Protein AF-A0A958LYB5-F1 (afdb_monomer_lite)

Radius of gyration: 20.43 Å; chains: 1; bounding box: 55×47×49 Å

Foldseek 3Di:
DFAQELQQWFWFAFPVRFTDIFGNDLLQFFDPFPLCNNVLNLLLCCCPFLLNADLVLLLVLLLCLLVVHADDFPLVVVQRPDDSVNQVVVQVVVCVVQDDPLEGDPPDQWAALVPDDPVSVVVCVQFVVQVVVLVCVQAVPKDFRGKTWHADCDDPRHPWIKIWTWIAHPVRDTWIKIWTWSDDHPSVVPDDGDDPQVRQVVRCVQGHDPGHTPFDFDWTDGPNIITGITIPRDGPSDQPTDNPDDPVSSVSSNSVSSNSSSVSSNSSSVVDDPVRSVVCSVCSVVVSVVSVVVSVVVVVVVVVVVVVD

Sequence (309 aa):
IGDFHMLNVADIELSNNSRKIGLIDVDDVGNNVPLLIDLSRLLVASQVSPANVKIDKLLASYFKGIENNSFRSSFVQDTLKKSIKDYEDLYEAYIKHNTHNEHFDSNSEVLPIDSAPKPIQGLFSLVRKNLDQAVFEYAPQAEILDFGFRVKATGGSKGIPRFLYLIKSPDGKLEIIEFKEFVNSSAEKYLPQGSKLRRFNAAVKMYRPKEKVSGIFSLINSEGHYFIARTKLPTFVDFKIDDKMNKEDKRNLGEFTIFLSNLYGLLQRNQMTVSQQEWLLKNKDLVSAELTKFVKSYITALKKINSTD

pLDDT: mean 91.85, std 6.95, range [43.16, 98.19]

Structure (mmCIF, N/CA/C/O backbone):
data_AF-A0A958LYB5-F1
#
_entry.id   AF-A0A958LYB5-F1
#
loop_
_atom_site.group_PDB
_atom_site.id
_atom_site.type_symbol
_atom_site.label_atom_id
_atom_site.label_alt_id
_atom_site.label_comp_id
_atom_site.label_asym_id
_atom_site.label_entity_id
_atom_site.label_seq_id
_atom_site.pdbx_PDB_ins_code
_atom_site.Cartn_x
_atom_site.Cartn_y
_atom_site.Cartn_z
_atom_site.occupancy
_atom_site.B_iso_or_equiv
_atom_site.auth_seq_id
_atom_site.auth_comp_id
_atom_site.auth_asym_id
_atom_site.auth_atom_id
_atom_site.pdbx_PDB_model_num
ATOM 1 N N . ILE A 1 1 ? 11.896 -4.278 -2.277 1.00 66.81 1 ILE A N 1
ATOM 2 C CA . ILE A 1 1 ? 10.623 -4.561 -1.576 1.00 66.81 1 ILE A CA 1
ATOM 3 C C . ILE A 1 1 ? 10.179 -5.952 -2.034 1.00 66.81 1 ILE A C 1
ATOM 5 O O . ILE A 1 1 ? 10.934 -6.564 -2.774 1.00 66.81 1 ILE A O 1
ATOM 9 N N . GLY A 1 2 ? 9.141 -6.560 -1.465 1.00 73.94 2 GLY A N 1
ATOM 10 C CA . GLY A 1 2 ? 8.741 -7.915 -1.847 1.00 73.94 2 GLY A CA 1
ATOM 11 C C . GLY A 1 2 ? 7.622 -7.952 -2.871 1.00 73.94 2 GLY A C 1
ATOM 12 O O . GLY A 1 2 ? 7.596 -8.911 -3.620 1.00 73.94 2 GLY A O 1
ATOM 13 N N . ASP A 1 3 ? 6.728 -6.955 -2.904 1.00 83.12 3 ASP A N 1
ATOM 14 C CA . ASP A 1 3 ? 5.484 -7.009 -3.677 1.00 83.12 3 ASP A CA 1
ATOM 15 C C . ASP A 1 3 ? 5.004 -5.630 -4.185 1.00 83.12 3 ASP A C 1
ATOM 17 O O . ASP A 1 3 ? 3.878 -5.201 -3.939 1.00 83.12 3 ASP A O 1
ATOM 21 N N . PHE A 1 4 ? 5.867 -4.864 -4.865 1.00 89.00 4 PHE A N 1
ATOM 22 C CA . PHE A 1 4 ? 5.472 -3.547 -5.398 1.00 89.00 4 PHE A CA 1
ATOM 23 C C . PHE A 1 4 ? 4.709 -3.661 -6.730 1.00 89.00 4 PHE A C 1
ATOM 25 O O . PHE A 1 4 ? 5.305 -3.866 -7.787 1.00 89.00 4 PHE A O 1
ATOM 32 N N . HIS A 1 5 ? 3.385 -3.485 -6.689 1.00 89.75 5 HIS A N 1
ATOM 33 C CA . HIS A 1 5 ? 2.521 -3.446 -7.874 1.00 89.75 5 HIS A CA 1
ATOM 34 C C . HIS A 1 5 ? 1.243 -2.618 -7.650 1.00 89.75 5 HIS A C 1
ATOM 36 O O . HIS A 1 5 ? 0.994 -2.119 -6.554 1.00 89.75 5 HIS A O 1
ATOM 42 N N . MET A 1 6 ? 0.422 -2.477 -8.697 1.00 91.25 6 MET A N 1
ATOM 43 C CA . MET A 1 6 ? -0.761 -1.601 -8.750 1.00 91.25 6 MET A CA 1
ATOM 44 C C . MET A 1 6 ? -1.845 -1.849 -7.693 1.00 91.25 6 MET A C 1
ATOM 46 O O . MET A 1 6 ? -2.672 -0.972 -7.498 1.00 91.25 6 MET A O 1
ATOM 50 N N . LEU A 1 7 ? -1.859 -3.007 -7.025 1.00 89.31 7 LEU A N 1
ATOM 51 C CA . LEU A 1 7 ? -2.833 -3.304 -5.961 1.00 89.31 7 LEU A CA 1
ATOM 52 C C . LEU A 1 7 ? -2.288 -2.995 -4.559 1.00 89.31 7 LEU A C 1
ATOM 54 O O . LEU A 1 7 ? -3.055 -2.930 -3.605 1.00 89.31 7 LEU A O 1
ATOM 58 N N . ASN A 1 8 ? -0.972 -2.802 -4.435 1.00 91.31 8 ASN A N 1
ATOM 59 C CA . ASN A 1 8 ? -0.305 -2.525 -3.163 1.00 91.31 8 ASN A CA 1
ATOM 60 C C . ASN A 1 8 ? 0.140 -1.062 -3.049 1.00 91.31 8 ASN A C 1
ATOM 62 O O . ASN A 1 8 ? 0.695 -0.669 -2.023 1.00 91.31 8 ASN A O 1
ATOM 66 N N . VAL A 1 9 ? -0.104 -0.246 -4.077 1.00 93.81 9 VAL A N 1
ATOM 67 C CA . VAL A 1 9 ? 0.231 1.181 -4.125 1.00 93.81 9 VAL A CA 1
ATOM 68 C C . VAL A 1 9 ? -1.026 1.976 -4.435 1.00 93.81 9 VAL A C 1
ATOM 70 O O . VAL A 1 9 ? -1.724 1.666 -5.394 1.00 93.81 9 VAL A O 1
ATOM 73 N N . ALA A 1 10 ? -1.281 3.018 -3.650 1.00 94.94 10 ALA A N 1
ATOM 74 C CA . ALA A 1 10 ? -2.475 3.842 -3.772 1.00 94.94 10 ALA A CA 1
ATOM 75 C C . ALA A 1 10 ? -2.188 5.295 -3.363 1.00 94.94 10 ALA A C 1
ATOM 77 O O . ALA A 1 10 ? -1.070 5.627 -2.952 1.00 94.94 10 ALA A O 1
ATOM 78 N N . ASP A 1 11 ? -3.177 6.178 -3.475 1.00 95.25 11 ASP A N 1
ATOM 79 C CA . ASP A 1 11 ? -3.104 7.513 -2.885 1.00 95.25 11 ASP A CA 1
ATOM 80 C C . ASP A 1 11 ? -3.335 7.455 -1.367 1.00 95.25 11 ASP A C 1
ATOM 82 O O . ASP A 1 11 ? -4.333 6.933 -0.878 1.00 95.25 11 ASP A O 1
ATOM 86 N N . ILE A 1 12 ? -2.376 7.995 -0.621 1.00 94.00 12 ILE A N 1
ATOM 87 C CA . ILE A 1 12 ? -2.367 8.072 0.836 1.00 94.00 12 ILE A CA 1
ATOM 88 C C . ILE A 1 12 ? -2.688 9.506 1.237 1.00 94.00 12 ILE A C 1
ATOM 90 O O . ILE A 1 12 ? -2.021 10.447 0.796 1.00 94.00 12 ILE A O 1
ATOM 94 N N . GLU A 1 13 ? -3.685 9.652 2.100 1.00 92.50 13 GLU A N 1
ATOM 95 C CA . GLU A 1 13 ? -4.030 10.923 2.719 1.00 92.50 13 GLU A CA 1
ATOM 96 C C . GLU A 1 13 ? -2.992 11.335 3.770 1.00 92.50 13 GLU A C 1
ATOM 98 O O . GLU A 1 13 ? -2.533 10.528 4.585 1.00 92.50 13 GLU A O 1
ATOM 103 N N . LEU A 1 14 ? -2.626 12.612 3.755 1.00 93.31 14 LEU A N 1
ATOM 104 C CA . LEU A 1 14 ? -1.760 13.252 4.735 1.00 93.31 14 LEU A CA 1
ATOM 105 C C . LEU A 1 14 ? -2.591 14.022 5.762 1.00 93.31 14 LEU A C 1
ATOM 107 O O . LEU A 1 14 ? -3.707 14.438 5.482 1.00 93.31 14 LEU A O 1
ATOM 111 N N . SER A 1 15 ? -2.028 14.291 6.938 1.00 91.19 15 SER A N 1
ATOM 112 C CA . SER A 1 15 ? -2.735 14.991 8.023 1.00 91.19 15 SER A CA 1
ATOM 113 C C . SER A 1 15 ? -3.118 16.444 7.702 1.00 91.19 15 SER A C 1
ATOM 115 O O . SER A 1 15 ? -3.781 17.095 8.499 1.00 91.19 15 SER A O 1
ATOM 117 N N . ASN A 1 16 ? -2.639 16.988 6.581 1.00 90.75 16 ASN A N 1
ATOM 118 C CA . ASN A 1 16 ? -3.021 18.299 6.050 1.00 90.75 16 ASN A CA 1
ATOM 119 C C . ASN A 1 16 ? -4.049 18.190 4.904 1.00 90.75 16 ASN A C 1
ATOM 121 O O . ASN A 1 16 ? -4.195 19.135 4.131 1.00 90.75 16 ASN A O 1
ATOM 125 N N . ASN A 1 17 ? -4.686 17.026 4.751 1.00 87.75 17 ASN A N 1
ATOM 126 C CA . ASN A 1 17 ? -5.665 16.674 3.719 1.00 87.75 17 ASN A CA 1
ATOM 127 C C . ASN A 1 17 ? -5.141 16.717 2.272 1.00 87.75 17 ASN A C 1
ATOM 129 O O . ASN A 1 17 ? -5.906 16.576 1.320 1.00 87.75 17 ASN A O 1
ATOM 133 N N . SER A 1 18 ? -3.829 16.883 2.077 1.00 92.25 18 SER A N 1
ATOM 134 C CA . SER A 1 18 ? -3.201 16.613 0.782 1.00 92.25 18 SER A CA 1
ATOM 135 C C . SER A 1 18 ? -2.966 15.112 0.608 1.00 92.25 18 SER A C 1
ATOM 137 O O . SER A 1 18 ? -3.014 14.345 1.570 1.00 92.25 18 SER A O 1
ATOM 139 N N . ARG A 1 19 ? -2.712 14.666 -0.624 1.00 93.44 19 ARG A N 1
ATOM 140 C CA . ARG A 1 19 ? -2.544 13.241 -0.934 1.00 93.44 19 ARG A CA 1
ATOM 141 C C . ARG A 1 19 ? -1.231 12.992 -1.655 1.00 93.44 19 ARG A C 1
ATOM 143 O O . ARG A 1 19 ? -0.730 13.852 -2.383 1.00 93.44 19 ARG A O 1
ATOM 150 N N . LYS A 1 20 ? -0.668 11.798 -1.473 1.00 95.12 20 LYS A N 1
ATOM 151 C CA . LYS A 1 20 ? 0.529 11.338 -2.190 1.00 95.12 20 LYS A CA 1
ATOM 152 C C . LYS A 1 20 ? 0.440 9.860 -2.511 1.00 95.12 20 LYS A C 1
ATOM 154 O O . LYS A 1 20 ? -0.070 9.085 -1.714 1.00 95.12 20 LYS A O 1
ATOM 159 N N . ILE A 1 21 ? 0.998 9.455 -3.648 1.00 96.12 21 ILE A N 1
ATOM 160 C CA . ILE A 1 21 ? 1.089 8.033 -3.981 1.00 96.12 21 ILE A CA 1
ATOM 161 C C . ILE A 1 21 ? 2.124 7.352 -3.084 1.00 96.12 21 ILE A C 1
ATOM 163 O O . ILE A 1 21 ? 3.247 7.839 -2.942 1.00 96.12 21 ILE A O 1
ATOM 167 N N . GLY A 1 22 ? 1.757 6.213 -2.508 1.00 94.38 22 GLY A N 1
ATOM 168 C CA . GLY A 1 22 ? 2.664 5.382 -1.734 1.00 94.38 22 GLY A CA 1
ATOM 169 C C . GLY A 1 22 ? 2.104 3.990 -1.472 1.00 94.38 22 GLY A C 1
ATOM 170 O O . GLY A 1 22 ? 0.977 3.652 -1.825 1.00 94.38 22 GLY A O 1
ATOM 171 N N . LEU A 1 23 ? 2.936 3.157 -0.870 1.00 92.69 23 LEU A N 1
ATOM 172 C CA . LEU A 1 23 ? 2.636 1.756 -0.623 1.00 92.69 23 LEU A CA 1
ATOM 173 C C . LEU A 1 23 ? 1.654 1.590 0.548 1.00 92.69 23 LEU A C 1
ATOM 175 O O . LEU A 1 23 ? 1.910 2.070 1.656 1.00 92.69 23 LEU A O 1
ATOM 179 N N . ILE A 1 24 ? 0.553 0.876 0.317 1.00 91.12 24 ILE A N 1
ATOM 180 C CA . ILE A 1 24 ? -0.499 0.602 1.307 1.00 91.12 24 ILE A CA 1
ATOM 181 C C . ILE A 1 24 ? -0.397 -0.786 1.947 1.00 91.12 24 ILE A C 1
ATOM 183 O O . ILE A 1 24 ? -0.909 -0.962 3.056 1.00 91.12 24 ILE A O 1
ATOM 187 N N . ASP A 1 25 ? 0.278 -1.743 1.301 1.00 87.88 25 ASP A N 1
ATOM 188 C CA . ASP A 1 25 ? 0.568 -3.064 1.874 1.00 87.88 25 ASP A CA 1
ATOM 189 C C . ASP A 1 25 ? 2.077 -3.268 2.055 1.00 87.88 25 ASP A C 1
ATOM 191 O O . ASP A 1 25 ? 2.856 -3.158 1.110 1.00 87.88 25 ASP A O 1
ATOM 195 N N . VAL A 1 26 ? 2.494 -3.506 3.300 1.00 88.38 26 VAL A N 1
ATOM 196 C CA . VAL A 1 26 ? 3.907 -3.638 3.713 1.00 88.38 26 VAL A CA 1
ATOM 197 C C . VAL A 1 26 ? 4.213 -5.025 4.283 1.00 88.38 26 VAL A C 1
ATOM 199 O O . VAL A 1 26 ? 5.309 -5.245 4.801 1.00 88.38 26 VAL A O 1
ATOM 202 N N . ASP A 1 27 ? 3.257 -5.954 4.212 1.00 82.31 27 ASP A N 1
ATOM 203 C CA . ASP A 1 27 ? 3.368 -7.299 4.785 1.00 82.31 27 ASP A CA 1
ATOM 204 C C . ASP A 1 27 ? 4.515 -8.117 4.162 1.00 82.31 27 ASP A C 1
ATOM 206 O O . ASP A 1 27 ? 5.261 -8.809 4.859 1.00 82.31 27 ASP A O 1
ATOM 210 N N . ASP A 1 28 ? 4.733 -7.938 2.862 1.00 81.44 28 ASP A N 1
ATOM 211 C CA . ASP A 1 28 ? 5.754 -8.642 2.094 1.00 81.44 28 ASP A CA 1
ATOM 212 C C . ASP A 1 28 ? 7.140 -7.973 2.080 1.00 81.44 28 ASP A C 1
ATOM 214 O O . ASP A 1 28 ? 8.028 -8.387 1.334 1.00 81.44 28 ASP A O 1
ATOM 218 N N . VAL A 1 29 ? 7.401 -6.972 2.923 1.00 83.38 29 VAL A N 1
ATOM 219 C CA . VAL A 1 29 ? 8.699 -6.277 2.902 1.00 83.38 29 VAL A CA 1
ATOM 220 C C . VAL A 1 29 ? 9.841 -7.121 3.481 1.00 83.38 29 VAL A C 1
ATOM 222 O O . VAL A 1 29 ? 9.753 -7.673 4.582 1.00 83.38 29 VAL A O 1
ATOM 225 N N . GLY A 1 30 ? 10.970 -7.111 2.763 1.00 82.69 30 GLY A N 1
ATOM 226 C CA . GLY A 1 30 ? 12.261 -7.653 3.180 1.00 82.69 30 GLY A CA 1
ATOM 227 C C . GLY A 1 30 ? 13.432 -6.687 2.938 1.00 82.69 30 GLY A C 1
ATOM 228 O O . GLY A 1 30 ? 13.334 -5.776 2.117 1.00 82.69 30 GLY A O 1
ATOM 229 N N . ASN A 1 31 ? 14.540 -6.900 3.655 1.00 76.69 31 ASN A N 1
ATOM 230 C CA . ASN A 1 31 ? 15.778 -6.113 3.569 1.00 76.69 31 ASN A CA 1
ATOM 231 C C . ASN A 1 31 ? 16.756 -6.633 2.501 1.00 76.69 31 ASN A C 1
ATOM 233 O O . ASN A 1 31 ? 17.545 -5.858 1.975 1.00 76.69 31 ASN A O 1
ATOM 237 N N . ASN A 1 32 ? 16.710 -7.929 2.181 1.00 76.44 32 ASN A N 1
ATOM 238 C CA . ASN A 1 32 ? 17.672 -8.596 1.295 1.00 76.44 32 ASN A CA 1
ATOM 239 C C . ASN A 1 32 ? 16.969 -9.187 0.073 1.00 76.44 32 ASN A C 1
ATOM 241 O O . ASN A 1 32 ? 17.148 -10.352 -0.281 1.00 76.44 32 ASN A O 1
ATOM 245 N N . VAL A 1 33 ? 16.076 -8.402 -0.517 1.00 81.94 33 VAL A N 1
ATOM 246 C CA . VAL A 1 33 ? 15.298 -8.838 -1.670 1.00 81.94 33 VAL A CA 1
ATOM 247 C C . VAL A 1 33 ? 16.049 -8.472 -2.954 1.00 81.94 33 VAL A C 1
ATOM 249 O O . VAL A 1 33 ? 16.510 -7.331 -3.050 1.00 81.94 33 VAL A O 1
ATOM 252 N N . PRO A 1 34 ? 16.187 -9.388 -3.940 1.00 84.44 34 PRO A N 1
ATOM 253 C CA . PRO A 1 34 ? 16.878 -9.085 -5.187 1.00 84.44 34 PRO A CA 1
ATOM 254 C C . PRO A 1 34 ? 16.337 -7.822 -5.853 1.00 84.44 34 PRO A C 1
ATOM 256 O O . PRO A 1 34 ? 15.128 -7.660 -6.013 1.00 84.44 34 PRO A O 1
ATOM 259 N N . LEU A 1 35 ? 17.257 -6.953 -6.271 1.00 81.75 35 LEU A N 1
ATOM 260 C CA . LEU A 1 35 ? 16.975 -5.588 -6.708 1.00 81.75 35 LEU A CA 1
ATOM 261 C C . LEU A 1 35 ? 15.835 -5.504 -7.736 1.00 81.75 35 LEU A C 1
ATOM 263 O O . LEU A 1 35 ? 14.959 -4.660 -7.612 1.00 81.75 35 LEU A O 1
ATOM 267 N N . LEU A 1 36 ? 15.824 -6.392 -8.732 1.00 87.19 36 LEU A N 1
ATOM 268 C CA . LEU A 1 36 ? 14.878 -6.353 -9.851 1.00 87.19 36 LEU A CA 1
ATOM 269 C C . LEU A 1 36 ? 13.628 -7.224 -9.649 1.00 87.19 36 LEU A C 1
ATOM 271 O O . LEU A 1 36 ? 12.827 -7.347 -10.579 1.00 87.19 36 LEU A O 1
ATOM 275 N N . ILE A 1 37 ? 13.431 -7.844 -8.477 1.00 87.75 37 ILE A N 1
ATOM 276 C CA . ILE A 1 37 ? 12.300 -8.765 -8.300 1.00 87.75 37 ILE A CA 1
ATOM 277 C C . ILE A 1 37 ? 10.960 -8.037 -8.347 1.00 87.75 37 ILE A C 1
ATOM 279 O O . ILE A 1 37 ? 10.041 -8.528 -8.996 1.00 87.75 37 ILE A O 1
ATOM 283 N N . ASP A 1 38 ? 10.837 -6.862 -7.723 1.00 87.69 38 ASP A N 1
ATOM 284 C CA . ASP A 1 38 ? 9.559 -6.151 -7.735 1.00 87.69 38 ASP A CA 1
ATOM 285 C C . ASP A 1 38 ? 9.262 -5.593 -9.116 1.00 87.69 38 ASP A C 1
ATOM 287 O O . ASP A 1 38 ? 8.120 -5.635 -9.558 1.00 87.69 38 ASP A O 1
ATOM 291 N N . LEU A 1 39 ? 10.293 -5.118 -9.827 1.00 93.00 39 LEU A N 1
ATOM 292 C CA . LEU A 1 39 ? 10.134 -4.733 -11.222 1.00 93.00 39 LEU A CA 1
ATOM 293 C C . LEU A 1 39 ? 9.610 -5.928 -12.019 1.00 93.00 39 LEU A C 1
ATOM 295 O O . LEU A 1 39 ? 8.639 -5.793 -12.751 1.00 93.00 39 LEU A O 1
ATOM 299 N N . SER A 1 40 ? 10.180 -7.115 -11.816 1.00 92.06 40 SER A N 1
ATOM 300 C CA . SER A 1 40 ? 9.714 -8.340 -12.471 1.00 92.06 40 SER A CA 1
ATOM 301 C C . SER A 1 40 ? 8.260 -8.674 -12.110 1.00 92.06 40 SER A C 1
ATOM 303 O O . SER A 1 40 ? 7.478 -8.988 -13.006 1.00 92.06 40 SER A O 1
ATOM 305 N N . ARG A 1 41 ? 7.864 -8.552 -10.834 1.00 89.62 41 ARG A N 1
ATOM 306 C CA . ARG A 1 41 ? 6.473 -8.740 -10.384 1.00 89.62 41 ARG A CA 1
ATOM 307 C C . ARG A 1 41 ? 5.526 -7.730 -11.030 1.00 89.62 41 ARG A C 1
ATOM 309 O O . ARG A 1 41 ? 4.497 -8.138 -11.557 1.00 89.62 41 ARG A O 1
ATOM 316 N N . LEU A 1 42 ? 5.894 -6.449 -11.068 1.00 93.19 42 LEU A N 1
ATOM 317 C CA . LEU A 1 42 ? 5.127 -5.392 -11.732 1.00 93.19 42 LEU A CA 1
ATOM 318 C C . LEU A 1 42 ? 4.961 -5.673 -13.232 1.00 93.19 42 LEU A C 1
ATOM 320 O O . LEU A 1 42 ? 3.861 -5.529 -13.764 1.00 93.19 42 LEU A O 1
ATOM 324 N N . LEU A 1 43 ? 6.030 -6.097 -13.916 1.00 95.19 43 LEU A N 1
ATOM 325 C CA . LEU A 1 43 ? 5.986 -6.449 -15.337 1.00 95.19 43 LEU A CA 1
ATOM 326 C C . LEU A 1 43 ? 5.046 -7.635 -15.585 1.00 95.19 43 LEU A C 1
ATOM 328 O O . LEU A 1 43 ? 4.186 -7.547 -16.459 1.00 95.19 43 LEU A O 1
ATOM 332 N N . VAL A 1 44 ? 5.168 -8.712 -14.799 1.00 93.31 44 VAL A N 1
ATOM 333 C CA . VAL A 1 44 ? 4.278 -9.882 -14.888 1.00 93.31 44 VAL A CA 1
ATOM 334 C C . VAL A 1 44 ? 2.830 -9.478 -14.621 1.00 93.31 44 VAL A C 1
ATOM 336 O O . VAL A 1 44 ? 1.975 -9.755 -15.460 1.00 93.31 44 VAL A O 1
ATOM 339 N N . ALA A 1 45 ? 2.562 -8.784 -13.510 1.00 91.25 45 ALA A N 1
ATOM 340 C CA . ALA A 1 45 ? 1.230 -8.312 -13.137 1.00 91.25 45 ALA A CA 1
ATOM 341 C C . ALA A 1 45 ? 0.613 -7.444 -14.240 1.00 91.25 45 ALA A C 1
ATOM 343 O O . ALA A 1 45 ? -0.565 -7.582 -14.556 1.00 91.25 45 ALA A O 1
ATOM 344 N N . SER A 1 46 ? 1.417 -6.598 -14.890 1.00 92.88 46 SER A N 1
ATOM 345 C CA . SER A 1 46 ? 0.950 -5.787 -16.009 1.00 92.88 46 SER A CA 1
ATOM 346 C C . SER A 1 46 ? 0.545 -6.634 -17.219 1.00 92.88 46 SER A C 1
ATOM 348 O O . SER A 1 46 ? -0.526 -6.393 -17.775 1.00 92.88 46 SER A O 1
ATOM 350 N N . GLN A 1 47 ? 1.342 -7.642 -17.598 1.00 93.25 47 GLN A N 1
ATOM 351 C CA . GLN A 1 47 ? 1.052 -8.502 -18.758 1.00 93.25 47 GLN A CA 1
ATOM 352 C C . GLN A 1 47 ? -0.178 -9.394 -18.574 1.00 93.25 47 GLN A C 1
ATOM 354 O O . GLN A 1 47 ? -0.803 -9.782 -19.558 1.00 93.25 47 GLN A O 1
ATOM 359 N N . VAL A 1 48 ? -0.495 -9.769 -17.334 1.00 90.25 48 VAL A N 1
ATOM 360 C CA . VAL A 1 48 ? -1.680 -10.587 -17.027 1.00 90.25 48 VAL A CA 1
ATOM 361 C C . VAL A 1 48 ? -2.900 -9.744 -16.665 1.00 90.25 48 VAL A C 1
ATOM 363 O O . VAL A 1 48 ? -3.976 -10.295 -16.468 1.00 90.25 48 VAL A O 1
ATOM 366 N N . SER A 1 49 ? -2.751 -8.418 -16.583 1.00 91.44 49 SER A N 1
ATOM 367 C CA . SER A 1 49 ? -3.867 -7.509 -16.331 1.00 91.44 49 SER A CA 1
ATOM 368 C C . SER A 1 49 ? -4.562 -7.089 -17.635 1.00 91.44 49 SER A C 1
ATOM 370 O O . SER A 1 49 ? -3.912 -7.020 -18.683 1.00 91.44 49 SER A O 1
ATOM 372 N N . PRO A 1 50 ? -5.844 -6.687 -17.584 1.00 92.06 50 PRO A N 1
ATOM 373 C CA . PRO A 1 50 ? -6.601 -6.222 -18.748 1.00 92.06 50 PRO A CA 1
ATOM 374 C C . PRO A 1 50 ? -6.014 -4.978 -19.436 1.00 92.06 50 PRO A C 1
ATOM 376 O O . PRO A 1 50 ? -6.335 -4.713 -20.594 1.00 92.06 50 PRO A O 1
ATOM 379 N N . ALA A 1 51 ? -5.170 -4.201 -18.745 1.00 91.81 51 ALA A N 1
ATOM 380 C CA . ALA A 1 51 ? -4.469 -3.061 -19.338 1.00 91.81 51 ALA A CA 1
ATOM 381 C C . ALA A 1 51 ? -3.324 -3.488 -20.273 1.00 91.81 51 ALA A C 1
ATOM 383 O O . ALA A 1 51 ? -3.005 -2.751 -21.205 1.00 91.81 51 ALA A O 1
ATOM 384 N N . ASN A 1 52 ? -2.712 -4.654 -20.017 1.00 92.25 52 ASN A N 1
ATOM 385 C CA . ASN A 1 52 ? -1.676 -5.293 -20.833 1.00 92.25 52 ASN A CA 1
ATOM 386 C C . ASN A 1 52 ? -0.643 -4.308 -21.422 1.00 92.25 52 ASN A C 1
ATOM 388 O O . ASN A 1 52 ? -0.434 -4.220 -22.638 1.00 92.25 52 ASN A O 1
ATOM 392 N N . VAL A 1 53 ? -0.027 -3.496 -20.557 1.00 95.62 53 VAL A N 1
ATOM 393 C CA . VAL A 1 53 ? 0.924 -2.463 -20.990 1.00 95.62 53 VAL A CA 1
ATOM 394 C C . VAL A 1 53 ? 2.166 -3.136 -21.554 1.00 95.62 53 VAL A C 1
ATOM 396 O O . VAL A 1 53 ? 2.723 -4.034 -20.935 1.00 95.62 53 VAL A O 1
ATOM 399 N N . LYS A 1 54 ? 2.649 -2.690 -22.714 1.00 96.31 54 LYS A N 1
ATOM 400 C CA . LYS A 1 54 ? 3.856 -3.271 -23.310 1.00 96.31 54 LYS A CA 1
ATOM 401 C C . LYS A 1 54 ? 5.069 -3.150 -22.367 1.00 96.31 54 LYS A C 1
ATOM 403 O O . LYS A 1 54 ? 5.326 -2.081 -21.810 1.00 96.31 54 LYS A O 1
ATOM 408 N N . ILE A 1 55 ? 5.822 -4.245 -22.221 1.00 96.50 55 ILE A N 1
ATOM 409 C CA . ILE A 1 55 ? 6.990 -4.349 -21.324 1.00 96.50 55 ILE A CA 1
ATOM 410 C C . ILE A 1 55 ? 8.046 -3.276 -21.628 1.00 96.50 55 ILE A C 1
ATOM 412 O O . ILE A 1 55 ? 8.599 -2.689 -20.702 1.00 96.50 55 ILE A O 1
ATOM 416 N N . ASP A 1 56 ? 8.297 -2.986 -22.906 1.00 96.75 56 ASP A N 1
ATOM 417 C CA . ASP A 1 56 ? 9.254 -1.966 -23.356 1.00 96.75 56 ASP A CA 1
ATOM 418 C C . ASP A 1 56 ? 8.931 -0.573 -22.793 1.00 96.75 56 ASP A C 1
ATOM 420 O O . ASP A 1 56 ? 9.824 0.126 -22.318 1.00 96.75 56 ASP A O 1
ATOM 424 N N . LYS A 1 57 ? 7.648 -0.192 -22.760 1.00 97.44 57 LYS A N 1
ATOM 425 C CA . LYS A 1 57 ? 7.194 1.071 -22.164 1.00 97.44 57 LYS A CA 1
ATOM 426 C C . LYS A 1 57 ? 7.436 1.117 -20.660 1.00 97.44 57 LYS A C 1
ATOM 428 O O . LYS A 1 57 ? 7.844 2.158 -20.150 1.00 97.44 57 LYS A O 1
ATOM 433 N N . LEU A 1 58 ? 7.181 0.014 -19.956 1.00 97.81 58 LEU A N 1
ATOM 434 C CA . LEU A 1 58 ? 7.407 -0.076 -18.512 1.00 97.81 58 LEU A CA 1
ATOM 435 C C . LEU A 1 58 ? 8.902 0.025 -18.201 1.00 97.81 58 LEU A C 1
ATOM 437 O O . LEU A 1 58 ? 9.304 0.897 -17.441 1.00 97.81 58 LEU A O 1
ATOM 441 N N . LEU A 1 59 ? 9.737 -0.773 -18.869 1.00 97.88 59 LEU A N 1
ATOM 442 C CA . LEU A 1 59 ? 11.191 -0.726 -18.707 1.00 97.88 59 LEU A CA 1
ATOM 443 C C . LEU A 1 59 ? 11.755 0.664 -19.022 1.00 97.88 59 LEU A C 1
ATOM 445 O O . LEU A 1 59 ? 12.516 1.205 -18.223 1.00 97.88 59 LEU A O 1
ATOM 449 N N . ALA A 1 60 ? 11.332 1.290 -20.123 1.00 97.81 60 ALA A N 1
ATOM 450 C CA . ALA A 1 60 ? 11.736 2.656 -20.450 1.00 97.81 60 ALA A CA 1
ATOM 451 C C . ALA A 1 60 ? 11.340 3.660 -19.350 1.00 97.81 60 ALA A C 1
ATOM 453 O O . ALA A 1 60 ? 12.120 4.547 -19.008 1.00 97.81 60 ALA A O 1
ATOM 454 N N . SER A 1 61 ? 10.144 3.516 -18.773 1.00 98.06 61 SER A N 1
ATOM 455 C CA . SER A 1 61 ? 9.665 4.350 -17.664 1.00 98.06 61 SER A CA 1
ATOM 456 C C . SER A 1 61 ? 10.488 4.148 -16.386 1.00 98.06 61 SER A C 1
ATOM 458 O O . SER A 1 61 ? 10.873 5.121 -15.732 1.00 98.06 61 SER A O 1
ATOM 460 N N . TYR A 1 62 ? 10.813 2.895 -16.067 1.00 97.94 62 TYR A N 1
ATOM 461 C CA . TYR A 1 62 ? 11.684 2.526 -14.957 1.00 97.94 62 TYR A CA 1
ATOM 462 C C . TYR A 1 62 ? 13.085 3.124 -15.100 1.00 97.94 62 TYR A C 1
ATOM 464 O O . TYR A 1 62 ? 13.542 3.799 -14.179 1.00 97.94 62 TYR A O 1
ATOM 472 N N . PHE A 1 63 ? 13.740 2.968 -16.257 1.00 97.88 63 PHE A N 1
ATOM 473 C CA . PHE A 1 63 ? 15.075 3.535 -16.475 1.00 97.88 63 PHE A CA 1
ATOM 474 C C . PHE A 1 63 ? 15.072 5.065 -16.423 1.00 97.88 63 PHE A C 1
ATOM 476 O O . PHE A 1 63 ? 15.981 5.632 -15.827 1.00 97.88 63 PHE A O 1
ATOM 483 N N . LYS A 1 64 ? 14.015 5.738 -16.904 1.00 97.88 64 LYS A N 1
ATOM 484 C CA . LYS A 1 64 ? 13.841 7.183 -16.662 1.00 97.88 64 LYS A CA 1
ATOM 485 C C . LYS A 1 64 ? 13.831 7.512 -15.167 1.00 97.88 64 LYS A C 1
ATOM 487 O O . LYS A 1 64 ? 14.449 8.484 -14.751 1.00 97.88 64 LYS A O 1
ATOM 492 N N . GLY A 1 65 ? 13.177 6.692 -14.345 1.00 97.50 65 GLY A N 1
ATOM 493 C CA . GLY A 1 65 ? 13.195 6.852 -12.890 1.00 97.50 65 GLY A CA 1
ATOM 494 C C . GLY A 1 65 ? 14.596 6.663 -12.301 1.00 97.50 65 GLY A C 1
ATOM 495 O O . GLY A 1 65 ? 15.026 7.455 -11.465 1.00 97.50 65 GLY A O 1
ATOM 496 N N . ILE A 1 66 ? 15.349 5.673 -12.789 1.00 97.38 66 ILE A N 1
ATOM 497 C CA . ILE A 1 66 ? 16.756 5.461 -12.410 1.00 97.38 66 ILE A CA 1
ATOM 498 C C . ILE A 1 66 ? 17.627 6.658 -12.808 1.00 97.38 66 ILE A C 1
ATOM 500 O O . ILE A 1 66 ? 18.522 7.019 -12.053 1.00 97.38 66 ILE A O 1
ATOM 504 N N . GLU A 1 67 ? 17.344 7.324 -13.928 1.00 97.12 67 GLU A N 1
ATOM 505 C CA . GLU A 1 67 ? 17.987 8.576 -14.367 1.00 97.12 67 GLU A CA 1
ATOM 506 C C . GLU A 1 67 ? 17.523 9.818 -13.579 1.00 97.12 67 GLU A C 1
ATOM 508 O O . GLU A 1 67 ? 17.928 10.932 -13.894 1.00 97.12 67 GLU A O 1
ATOM 513 N N . ASN A 1 68 ? 16.694 9.646 -12.541 1.00 96.56 68 ASN A N 1
ATOM 514 C CA . ASN A 1 68 ? 16.084 10.720 -11.752 1.00 96.56 68 ASN A CA 1
ATOM 515 C C . ASN A 1 68 ? 15.091 11.606 -12.535 1.00 96.56 68 ASN A C 1
ATOM 517 O O . ASN A 1 68 ? 14.814 12.739 -12.144 1.00 96.56 68 ASN A O 1
ATOM 521 N N . ASN A 1 69 ? 14.521 11.083 -13.623 1.00 96.62 69 ASN A N 1
ATOM 522 C CA . ASN A 1 69 ? 13.499 11.751 -14.421 1.00 96.62 69 ASN A CA 1
ATOM 523 C C . ASN A 1 69 ? 12.103 11.258 -14.020 1.00 96.62 69 ASN A C 1
ATOM 525 O O . ASN A 1 69 ? 11.711 10.128 -14.327 1.00 96.62 69 ASN A O 1
ATOM 529 N N . SER A 1 70 ? 11.326 12.119 -13.358 1.00 92.19 70 SER A N 1
ATOM 530 C CA . SER A 1 70 ? 9.957 11.798 -12.940 1.00 92.19 70 SER A CA 1
ATOM 531 C C . SER A 1 70 ? 8.994 11.708 -14.124 1.00 92.19 70 SER A C 1
ATOM 533 O O . SER A 1 70 ? 8.926 12.622 -14.950 1.00 92.19 70 SER A O 1
ATOM 535 N N . PHE A 1 71 ? 8.180 10.658 -14.161 1.00 92.19 71 PHE A N 1
ATOM 536 C CA . PHE A 1 71 ? 7.057 10.532 -15.081 1.00 92.19 71 PHE A CA 1
ATOM 537 C C . PHE A 1 71 ? 5.802 11.182 -14.490 1.00 92.19 71 PHE A C 1
ATOM 539 O O . PHE A 1 71 ? 5.468 10.982 -13.323 1.00 92.19 71 PHE A O 1
ATOM 546 N N . ARG A 1 72 ? 5.083 11.948 -15.312 1.00 91.88 72 ARG A N 1
ATOM 547 C CA . ARG A 1 72 ? 3.795 12.544 -14.944 1.00 91.88 72 ARG A CA 1
ATOM 548 C C . ARG A 1 72 ? 2.670 11.705 -15.536 1.00 91.88 72 ARG A C 1
ATOM 550 O O . ARG A 1 72 ? 2.642 11.494 -16.743 1.00 91.88 72 ARG A O 1
ATOM 557 N N . SER A 1 73 ? 1.746 11.274 -14.687 1.00 95.06 73 SER A N 1
ATOM 558 C CA . SER A 1 73 ? 0.476 10.678 -15.099 1.00 95.06 73 SER A CA 1
ATOM 559 C C . SER A 1 73 ? -0.640 11.696 -14.872 1.00 95.06 73 SER A C 1
ATOM 561 O O . SER A 1 73 ? -0.768 12.222 -13.771 1.00 95.06 73 SER A O 1
ATOM 563 N N . SER A 1 74 ? -1.429 11.964 -15.911 1.00 95.69 74 SER A N 1
ATOM 564 C CA . SER A 1 74 ? -2.695 12.691 -15.836 1.00 95.69 74 SER A CA 1
ATOM 565 C C . SER A 1 74 ? -3.661 12.050 -14.838 1.00 95.69 74 SER A C 1
ATOM 567 O O . SER A 1 74 ? -4.108 12.741 -13.933 1.00 95.69 74 SER A O 1
ATOM 569 N N . PHE A 1 75 ? -3.863 10.727 -14.893 1.00 96.06 75 PHE A N 1
ATOM 570 C CA . PHE A 1 75 ? -4.707 10.008 -13.930 1.00 96.06 75 PHE A CA 1
ATOM 571 C C . PHE A 1 75 ? -4.257 10.242 -12.479 1.00 96.06 75 PHE A C 1
ATOM 573 O O . PHE A 1 75 ? -5.066 10.593 -11.620 1.00 96.06 75 PHE A O 1
ATOM 580 N N . VAL A 1 76 ? -2.953 10.108 -12.205 1.00 96.31 76 VAL A N 1
ATOM 581 C CA . VAL A 1 76 ? -2.398 10.377 -10.869 1.00 96.31 76 VAL A CA 1
ATOM 582 C C . VAL A 1 76 ? -2.573 11.844 -10.496 1.00 96.31 76 VAL A C 1
ATOM 584 O O . VAL A 1 76 ? -2.998 12.140 -9.388 1.00 96.31 76 VAL A O 1
ATOM 587 N N . GLN A 1 77 ? -2.268 12.779 -11.395 1.00 95.81 77 GLN A N 1
ATOM 588 C CA . GLN A 1 77 ? -2.409 14.206 -11.109 1.00 95.81 77 GLN A CA 1
ATOM 589 C C . GLN A 1 77 ? -3.851 14.592 -10.797 1.00 95.81 77 GLN A C 1
ATOM 591 O O . GLN A 1 77 ? -4.075 15.347 -9.859 1.00 95.81 77 GLN A O 1
ATOM 596 N N . ASP A 1 78 ? -4.814 14.075 -11.547 1.00 95.50 78 ASP A N 1
ATOM 597 C CA . ASP A 1 78 ? -6.228 14.373 -11.338 1.00 95.50 78 ASP A CA 1
ATOM 598 C C . ASP A 1 78 ? -6.753 13.708 -10.064 1.00 95.50 78 ASP A C 1
ATOM 600 O O . ASP A 1 78 ? -7.528 14.316 -9.329 1.00 95.50 78 ASP A O 1
ATOM 604 N N . THR A 1 79 ? -6.236 12.524 -9.726 1.00 94.38 79 THR A N 1
ATOM 605 C CA . THR A 1 79 ? -6.472 11.877 -8.429 1.00 94.38 79 THR A CA 1
ATOM 606 C C . THR A 1 79 ? -5.943 12.721 -7.265 1.00 94.38 79 THR A C 1
ATOM 608 O O . THR A 1 79 ? -6.636 12.931 -6.276 1.00 94.38 79 THR A O 1
ATOM 611 N N . LEU A 1 80 ? -4.726 13.258 -7.377 1.00 94.88 80 LEU A N 1
ATOM 612 C CA . LEU A 1 80 ? -4.115 14.069 -6.319 1.00 94.88 80 LEU A CA 1
ATOM 613 C C . LEU A 1 80 ? -4.716 15.482 -6.201 1.00 94.88 80 LEU A C 1
ATOM 615 O O . LEU A 1 80 ? -4.463 16.157 -5.206 1.00 94.88 80 LEU A O 1
ATOM 619 N N . LYS A 1 81 ? -5.499 15.932 -7.191 1.00 94.38 81 LYS A N 1
ATOM 620 C CA . LYS A 1 81 ? -6.259 17.195 -7.158 1.00 94.38 81 LYS A CA 1
ATOM 621 C C . LYS A 1 81 ? -7.648 17.053 -6.527 1.00 94.38 81 LYS A C 1
ATOM 623 O O . LYS A 1 81 ? -8.342 18.063 -6.418 1.00 94.38 81 LYS A O 1
ATOM 628 N N . LYS A 1 82 ? -8.076 15.838 -6.160 1.00 92.94 82 LYS A N 1
ATOM 629 C CA . LYS A 1 82 ? -9.361 15.620 -5.483 1.00 92.94 82 LYS A CA 1
ATOM 630 C C . LYS A 1 82 ? -9.437 16.463 -4.213 1.00 92.94 82 LYS A C 1
ATOM 632 O O . LYS A 1 82 ? -8.457 16.594 -3.481 1.00 92.94 82 LYS A O 1
ATOM 637 N N . SER A 1 83 ? -10.591 17.083 -4.008 1.00 91.94 83 SER A N 1
ATOM 638 C CA . SER A 1 83 ? -10.834 17.987 -2.894 1.00 91.94 83 SER A CA 1
ATOM 639 C C . SER A 1 83 ? -11.024 17.222 -1.585 1.00 91.94 83 SER A C 1
ATOM 641 O O . SER A 1 83 ? -11.254 16.013 -1.576 1.00 91.94 83 SER A O 1
ATOM 643 N N . ILE A 1 84 ? -10.977 17.953 -0.469 1.00 91.00 84 ILE A N 1
ATOM 644 C CA . ILE A 1 84 ? -11.321 17.415 0.856 1.00 91.00 84 ILE A CA 1
ATOM 645 C C . ILE A 1 84 ? -12.741 16.841 0.834 1.00 91.00 84 ILE A C 1
ATOM 647 O O . ILE A 1 84 ? -12.958 15.731 1.301 1.00 91.00 84 ILE A O 1
ATOM 651 N N . LYS A 1 85 ? -13.678 17.553 0.197 1.00 92.88 85 LYS A N 1
ATOM 652 C CA . LYS A 1 85 ? -15.067 17.115 0.073 1.00 92.88 85 LYS A CA 1
ATOM 653 C C . LYS A 1 85 ? -15.206 15.800 -0.697 1.00 92.88 85 LYS A C 1
ATOM 655 O O . LYS A 1 85 ? -15.904 14.914 -0.231 1.00 92.88 85 LYS A O 1
ATOM 660 N N . ASP A 1 86 ? -14.506 15.643 -1.828 1.00 92.75 86 ASP A N 1
ATOM 661 C CA . ASP A 1 86 ? -14.527 14.378 -2.588 1.00 92.75 86 ASP A CA 1
ATOM 662 C C . ASP A 1 86 ? -14.120 13.189 -1.707 1.00 92.75 86 ASP A C 1
ATOM 664 O O . ASP A 1 86 ? -14.587 12.066 -1.893 1.00 92.75 86 ASP A O 1
ATOM 668 N N . TYR A 1 87 ? -13.196 13.428 -0.778 1.00 89.94 87 TYR A N 1
ATOM 669 C CA . TYR A 1 87 ? -12.720 12.410 0.136 1.00 89.94 87 TYR A CA 1
ATOM 670 C C . TYR A 1 87 ? -13.690 12.149 1.286 1.00 89.94 87 TYR A C 1
ATOM 672 O O . TYR A 1 87 ? -13.943 10.985 1.581 1.00 89.94 87 TYR A O 1
ATOM 680 N N . GLU A 1 88 ? -14.240 13.192 1.908 1.00 91.50 88 GLU A N 1
ATOM 681 C CA . GLU A 1 88 ? -15.273 13.054 2.941 1.00 91.50 88 GLU A CA 1
ATOM 682 C C . GLU A 1 88 ? -16.472 12.268 2.397 1.00 91.50 88 GLU A C 1
ATOM 684 O O . GLU A 1 88 ? -16.865 11.274 3.003 1.00 91.50 88 GLU A O 1
ATOM 689 N N . ASP A 1 89 ? -16.946 12.603 1.193 1.00 93.94 89 ASP A N 1
ATOM 690 C CA . ASP A 1 89 ? -18.032 11.888 0.515 1.00 93.94 89 ASP A CA 1
ATOM 691 C C . ASP A 1 89 ? -17.676 10.397 0.293 1.00 93.94 89 ASP A C 1
ATOM 693 O O . ASP A 1 89 ? -18.492 9.498 0.520 1.00 93.94 89 ASP A O 1
ATOM 697 N N . LEU A 1 90 ? -16.436 10.105 -0.126 1.00 92.31 90 LEU A N 1
ATOM 698 C CA . LEU A 1 90 ? -15.953 8.733 -0.326 1.00 92.31 90 LEU A CA 1
ATOM 699 C C . LEU A 1 90 ? -15.817 7.966 1.001 1.00 92.31 90 LEU A C 1
ATOM 701 O O . LEU A 1 90 ? -16.097 6.766 1.062 1.00 92.31 90 LEU A O 1
ATOM 705 N N . TYR A 1 91 ? -15.380 8.647 2.057 1.00 92.75 91 TYR A N 1
ATOM 706 C CA . TYR A 1 91 ? -15.230 8.099 3.398 1.00 92.75 91 TYR A CA 1
ATOM 707 C C . TYR A 1 91 ? -16.583 7.767 4.019 1.00 92.75 91 TYR A C 1
ATOM 709 O O . TYR A 1 91 ? -16.784 6.647 4.484 1.00 92.75 91 TYR A O 1
ATOM 717 N N . GLU A 1 92 ? -17.539 8.688 3.947 1.00 93.25 92 GLU A N 1
ATOM 718 C CA . GLU A 1 92 ? -18.912 8.473 4.397 1.00 93.25 92 GLU A CA 1
ATOM 719 C C . GLU A 1 92 ? -19.569 7.310 3.651 1.00 93.25 92 GLU A C 1
ATOM 721 O O . GLU A 1 92 ? -20.184 6.443 4.275 1.00 93.25 92 GLU A O 1
ATOM 726 N N . ALA A 1 93 ? -19.386 7.229 2.328 1.00 93.12 93 ALA A N 1
ATOM 727 C CA . ALA A 1 93 ? -19.869 6.100 1.539 1.00 93.12 93 ALA A CA 1
ATOM 728 C C . ALA A 1 93 ? -19.235 4.771 1.986 1.00 93.12 93 ALA A C 1
ATOM 730 O O . ALA A 1 93 ? -19.937 3.764 2.105 1.00 93.12 93 ALA A O 1
ATOM 731 N N . TYR A 1 94 ? -17.929 4.763 2.272 1.00 92.44 94 TYR A N 1
ATOM 732 C CA . TYR A 1 94 ? -17.228 3.587 2.786 1.00 92.44 94 TYR A CA 1
ATOM 733 C C . TYR A 1 94 ? -17.749 3.165 4.167 1.00 92.44 94 TYR A C 1
ATOM 735 O O . TYR A 1 94 ? -18.063 1.989 4.359 1.00 92.44 94 TYR A O 1
ATOM 743 N N . ILE A 1 95 ? -17.893 4.098 5.111 1.00 94.19 95 ILE A N 1
ATOM 744 C CA . ILE A 1 95 ? -18.435 3.817 6.447 1.00 94.19 95 ILE A CA 1
ATOM 745 C C . ILE A 1 95 ? -19.865 3.286 6.338 1.00 94.19 95 ILE A C 1
ATOM 747 O O . ILE A 1 95 ? -20.160 2.225 6.883 1.00 94.19 95 ILE A O 1
ATOM 751 N N . LYS A 1 96 ? -20.735 3.951 5.571 1.00 92.69 96 LYS A N 1
ATOM 752 C CA . LYS A 1 96 ? -22.130 3.535 5.370 1.00 92.69 96 LYS A CA 1
ATOM 753 C C . LYS A 1 96 ? -22.256 2.153 4.728 1.00 92.69 96 LYS A C 1
ATOM 755 O O . LYS A 1 96 ? -23.195 1.429 5.024 1.00 92.69 96 LYS A O 1
ATOM 760 N N . HIS A 1 97 ? -21.336 1.786 3.837 1.00 91.38 97 HIS A N 1
ATOM 761 C CA . HIS A 1 97 ? -21.333 0.460 3.220 1.00 91.38 97 HIS A CA 1
ATOM 762 C C . HIS A 1 97 ? -20.936 -0.653 4.199 1.00 91.38 97 HIS A C 1
ATOM 764 O O . HIS A 1 97 ? -21.387 -1.784 4.054 1.00 91.38 97 HIS A O 1
ATOM 770 N N . ASN A 1 98 ? -20.075 -0.348 5.172 1.00 91.44 98 ASN A N 1
ATOM 771 C CA . ASN A 1 98 ? -19.538 -1.343 6.100 1.00 91.44 98 ASN A CA 1
ATOM 772 C C . ASN A 1 98 ? -20.237 -1.348 7.462 1.00 91.44 98 ASN A C 1
ATOM 774 O O . ASN A 1 98 ? -19.939 -2.223 8.271 1.00 91.44 98 ASN A O 1
ATOM 778 N N . THR A 1 99 ? -21.111 -0.380 7.749 1.00 93.38 99 THR A N 1
ATOM 779 C CA . THR A 1 99 ? -21.689 -0.196 9.084 1.00 93.38 99 THR A CA 1
ATOM 780 C C . THR A 1 99 ? -23.174 0.142 9.045 1.00 93.38 99 THR A C 1
ATOM 782 O O . THR A 1 99 ? -23.658 0.819 8.138 1.00 93.38 99 THR A O 1
ATOM 785 N N . HIS A 1 100 ? -23.898 -0.306 10.068 1.00 93.25 100 HIS A N 1
ATOM 786 C CA . HIS A 1 100 ? -25.299 0.013 10.305 1.00 93.25 100 HIS A CA 1
ATOM 787 C C . HIS A 1 100 ? -25.542 0.141 11.812 1.00 93.25 100 HIS A C 1
ATOM 789 O O . HIS A 1 100 ? -25.163 -0.749 12.566 1.00 93.25 100 HIS A O 1
ATOM 795 N N . ASN A 1 101 ? -26.170 1.238 12.251 1.00 91.31 101 ASN A N 1
ATOM 796 C CA . ASN A 1 101 ? -26.438 1.532 13.668 1.00 91.31 101 ASN A CA 1
ATOM 797 C C . ASN A 1 101 ? -25.209 1.346 14.576 1.00 91.31 101 ASN A C 1
ATOM 799 O O . ASN A 1 101 ? -25.304 0.668 15.589 1.00 91.31 101 ASN A O 1
ATOM 803 N N . GLU A 1 102 ? -24.060 1.915 14.190 1.00 93.44 102 GLU A N 1
ATOM 804 C CA . GLU A 1 102 ? -22.812 1.842 14.975 1.00 93.44 102 GLU A CA 1
ATOM 805 C C . GLU A 1 102 ? -22.242 0.417 15.155 1.00 93.44 102 GLU A C 1
ATOM 807 O O . GLU A 1 102 ? -21.355 0.205 15.973 1.00 93.44 102 GLU A O 1
ATOM 812 N N . HIS A 1 103 ? -22.674 -0.534 14.322 1.00 94.75 103 HIS A N 1
ATOM 813 C CA . HIS A 1 103 ? -22.120 -1.886 14.216 1.00 94.75 103 HIS A CA 1
ATOM 814 C C . HIS A 1 103 ? -21.616 -2.174 12.805 1.00 94.75 103 HIS A C 1
ATOM 816 O O . HIS A 1 103 ? -22.040 -1.523 11.845 1.00 94.75 103 HIS A O 1
ATOM 822 N N . PHE A 1 104 ? -20.746 -3.173 12.648 1.00 93.94 104 PHE A N 1
ATOM 823 C CA . PHE A 1 104 ? -20.422 -3.694 11.320 1.00 93.94 104 PHE A CA 1
ATOM 824 C C . PHE A 1 104 ? -21.668 -4.316 10.669 1.00 93.94 104 PHE A C 1
ATOM 826 O O . PHE A 1 104 ? -22.402 -5.081 11.294 1.00 93.94 104 PHE A O 1
ATOM 833 N N . ASP A 1 105 ? -21.917 -3.991 9.399 1.00 89.12 105 ASP A N 1
ATOM 834 C CA . ASP A 1 105 ? -23.049 -4.551 8.659 1.00 89.12 105 ASP A CA 1
ATOM 835 C C . ASP A 1 105 ? -22.808 -6.045 8.397 1.00 89.12 105 ASP A C 1
ATOM 837 O O . ASP A 1 105 ? -21.766 -6.438 7.870 1.00 89.12 105 ASP A O 1
ATOM 841 N N . SER A 1 106 ? -23.800 -6.879 8.709 1.00 76.81 106 SER A N 1
ATOM 842 C CA . SER A 1 106 ? -23.824 -8.315 8.401 1.00 76.81 106 SER A CA 1
ATOM 843 C C . SER A 1 106 ? -23.651 -8.659 6.913 1.00 76.81 106 SER A C 1
ATOM 845 O O . SER A 1 106 ? -23.242 -9.772 6.590 1.00 76.81 106 SER A O 1
ATOM 847 N N . ASN A 1 107 ? -23.957 -7.721 6.011 1.00 73.81 107 ASN A N 1
ATOM 848 C CA . ASN A 1 107 ? -23.761 -7.860 4.566 1.00 73.81 107 ASN A CA 1
ATOM 849 C C . ASN A 1 107 ? -22.361 -7.428 4.104 1.00 73.81 107 ASN A C 1
ATOM 851 O O . ASN A 1 107 ? -22.035 -7.564 2.923 1.00 73.81 107 ASN A O 1
ATOM 855 N N . SER A 1 108 ? -21.545 -6.877 5.003 1.00 81.38 108 SER A N 1
ATOM 856 C CA . SER A 1 108 ? -20.152 -6.552 4.713 1.00 81.38 108 SER A CA 1
ATOM 857 C C . SER A 1 108 ? -19.277 -7.815 4.726 1.00 81.38 108 SER A C 1
ATOM 859 O O . SER A 1 108 ? -19.676 -8.885 5.179 1.00 81.38 108 SER A O 1
ATOM 861 N N . GLU A 1 109 ? -18.031 -7.701 4.259 1.00 84.62 109 GLU A N 1
ATOM 862 C CA . GLU A 1 109 ? -17.033 -8.779 4.387 1.00 84.62 109 GLU A CA 1
ATOM 863 C C . GLU A 1 109 ? -16.509 -8.957 5.831 1.00 84.62 109 GLU A C 1
ATOM 865 O O . GLU A 1 109 ? -15.564 -9.719 6.061 1.00 84.62 109 GLU A O 1
ATOM 870 N N . VAL A 1 110 ? -17.055 -8.209 6.795 1.00 90.56 110 VAL A N 1
ATOM 871 C CA . VAL A 1 110 ? -16.636 -8.190 8.195 1.00 90.56 110 VAL A CA 1
ATOM 872 C C . VAL A 1 110 ? -17.668 -8.938 9.024 1.00 90.56 110 VAL A C 1
ATOM 874 O O . VAL A 1 110 ? -18.844 -8.598 9.035 1.00 90.56 110 VAL A O 1
ATOM 877 N N . LEU A 1 111 ? -17.212 -9.966 9.732 1.00 91.19 111 LEU A N 1
ATOM 878 C CA . LEU A 1 111 ? -18.063 -10.808 10.562 1.00 91.19 111 LEU A CA 1
ATOM 879 C C . LEU A 1 111 ? -17.853 -10.482 12.047 1.00 91.19 111 LEU A C 1
ATOM 881 O O . LEU A 1 111 ? -16.732 -10.130 12.426 1.00 91.19 111 LEU A O 1
ATOM 885 N N . PRO A 1 112 ? -18.873 -10.650 12.909 1.00 92.25 112 PRO A N 1
ATOM 886 C CA . PRO A 1 112 ? -18.718 -10.483 14.352 1.00 92.25 112 PRO A CA 1
ATOM 887 C C . PRO A 1 112 ? -17.641 -11.415 14.905 1.00 92.25 112 PRO A C 1
ATOM 889 O O . PRO A 1 112 ? -17.573 -12.584 14.511 1.00 92.25 112 PRO A O 1
ATOM 892 N N . ILE A 1 113 ? -16.825 -10.937 15.846 1.00 93.25 113 ILE A N 1
ATOM 893 C CA . ILE A 1 113 ? -15.717 -11.737 16.387 1.00 93.25 113 ILE A CA 1
ATOM 894 C C . ILE A 1 113 ? -16.180 -13.059 17.022 1.00 93.25 113 ILE A C 1
ATOM 896 O O . ILE A 1 113 ? -15.527 -14.085 16.840 1.00 93.25 113 ILE A O 1
ATOM 900 N N . ASP A 1 114 ? -17.353 -13.075 17.656 1.00 91.88 114 ASP A N 1
ATOM 901 C CA . ASP A 1 114 ? -17.928 -14.267 18.299 1.00 91.88 114 ASP A CA 1
ATOM 902 C C . ASP A 1 114 ? -18.361 -15.348 17.295 1.00 91.88 114 ASP A C 1
ATOM 904 O O . ASP A 1 114 ? -18.518 -16.516 17.652 1.00 91.88 114 ASP A O 1
ATOM 908 N N . SER A 1 115 ? -18.508 -14.984 16.017 1.00 92.56 115 SER A N 1
ATOM 909 C CA . SER A 1 115 ? -18.757 -15.931 14.923 1.00 92.56 115 SER A CA 1
ATOM 910 C C . SER A 1 115 ? -17.470 -16.520 14.331 1.00 92.56 115 SER A C 1
ATOM 912 O O . SER A 1 115 ? -17.525 -17.438 13.508 1.00 92.56 115 SER A O 1
ATOM 914 N N . ALA A 1 116 ? -16.296 -16.022 14.738 1.00 92.75 116 ALA A N 1
ATOM 915 C CA . ALA A 1 116 ? -15.021 -16.492 14.216 1.00 92.75 116 ALA A CA 1
ATOM 916 C C . ALA A 1 116 ? -14.717 -17.936 14.647 1.00 92.75 116 ALA A C 1
ATOM 918 O O . ALA A 1 116 ? -15.154 -18.382 15.705 1.00 92.75 116 ALA A O 1
ATOM 919 N N . PRO A 1 117 ? -13.898 -18.691 13.897 1.00 94.25 117 PRO A N 1
ATOM 920 C CA . PRO A 1 117 ? -13.343 -19.950 14.384 1.00 94.25 117 PRO A CA 1
ATOM 921 C C . PRO A 1 117 ? -12.643 -19.789 15.745 1.00 94.25 117 PRO A C 1
ATOM 923 O O . PRO A 1 117 ? -11.931 -18.806 15.960 1.00 94.25 117 PRO A O 1
ATOM 926 N N . LYS A 1 118 ? -12.762 -20.787 16.637 1.00 96.62 118 LYS A N 1
ATOM 927 C CA . LYS A 1 118 ? -12.172 -20.761 17.996 1.00 96.62 118 LYS A CA 1
ATOM 928 C C . LYS A 1 118 ? -10.705 -20.294 18.056 1.00 96.62 118 LYS A C 1
ATOM 930 O O . LYS A 1 118 ? -10.396 -19.509 18.949 1.00 96.62 118 LYS A O 1
ATOM 935 N N . PRO A 1 119 ? -9.798 -20.698 17.137 1.00 95.12 119 PRO A N 1
ATOM 936 C CA . PRO A 1 119 ? -8.424 -20.191 17.148 1.00 95.12 119 PRO A CA 1
ATOM 937 C C . PRO A 1 119 ? -8.325 -18.670 16.958 1.00 95.12 119 PRO A C 1
ATOM 939 O O . PRO A 1 119 ? -7.485 -18.033 17.583 1.00 95.12 119 PRO A O 1
ATOM 942 N N . ILE A 1 120 ? -9.198 -18.081 16.135 1.00 95.38 120 ILE A N 1
ATOM 943 C CA . ILE A 1 120 ? -9.231 -16.634 15.882 1.00 95.38 120 ILE A CA 1
ATOM 944 C C . ILE A 1 120 ? -9.815 -15.894 17.088 1.00 95.38 120 ILE A C 1
ATOM 946 O O . ILE A 1 120 ? -9.252 -14.880 17.493 1.00 95.38 120 ILE A O 1
ATOM 950 N N . GLN A 1 121 ? -10.879 -16.421 17.705 1.00 96.94 121 GLN A N 1
ATOM 951 C CA . GLN A 1 121 ? -11.424 -15.860 18.950 1.00 96.94 121 GLN A CA 1
ATOM 952 C C . GLN A 1 121 ? -10.388 -15.880 20.083 1.00 96.94 121 GLN A C 1
ATOM 954 O O . GLN A 1 121 ? -10.230 -14.897 20.809 1.00 96.94 121 GLN A O 1
ATOM 959 N N . GLY A 1 122 ? -9.656 -16.993 20.213 1.00 97.19 122 GLY A N 1
ATOM 960 C CA . GLY A 1 122 ? -8.583 -17.147 21.194 1.00 97.19 122 GLY A CA 1
ATOM 961 C C . GLY A 1 122 ? -7.436 -16.169 20.951 1.00 97.19 122 GLY A C 1
ATOM 962 O O . GLY A 1 122 ? -7.002 -15.503 21.887 1.00 97.19 122 GLY A O 1
ATOM 963 N N . LEU A 1 123 ? -6.999 -16.024 19.693 1.00 96.75 123 LEU A N 1
ATOM 964 C CA . LEU A 1 123 ? -5.988 -15.036 19.317 1.00 96.75 123 LEU A CA 1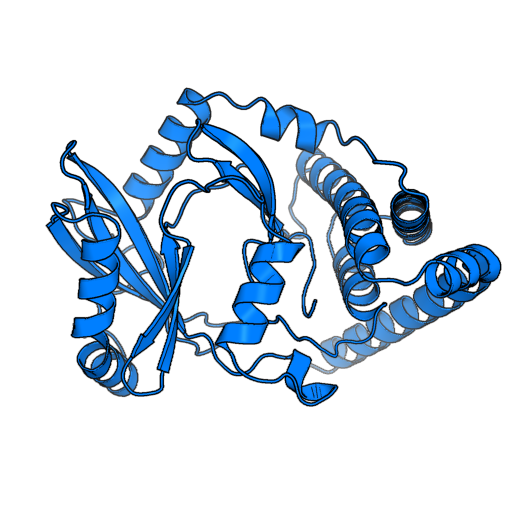
ATOM 965 C C . LEU A 1 123 ? -6.454 -13.616 19.642 1.00 96.75 123 LEU A C 1
ATOM 967 O O . LEU A 1 123 ? -5.711 -12.878 20.278 1.00 96.75 123 LEU A O 1
ATOM 971 N N . PHE A 1 124 ? -7.674 -13.241 19.248 1.00 97.69 124 PHE A N 1
ATOM 972 C CA . PHE A 1 124 ? -8.217 -11.917 19.543 1.00 97.69 124 PHE A CA 1
ATOM 973 C C . PHE A 1 124 ? -8.237 -11.648 21.045 1.00 97.69 124 PHE A C 1
ATOM 975 O O . PHE A 1 124 ? -7.701 -10.640 21.487 1.00 97.69 124 PHE A O 1
ATOM 982 N N . SER A 1 125 ? -8.771 -12.581 21.836 1.00 97.88 125 SER A N 1
ATOM 983 C CA . SER A 1 125 ? -8.826 -12.460 23.298 1.00 97.88 125 SER A CA 1
ATOM 984 C C . SER A 1 125 ? -7.441 -12.275 23.922 1.00 97.88 125 SER A C 1
ATOM 986 O O . SER A 1 125 ? -7.293 -11.481 24.847 1.00 97.88 125 SER A O 1
ATOM 988 N N . LEU A 1 126 ? -6.427 -12.972 23.396 1.00 97.94 126 LEU A N 1
ATOM 989 C CA . LEU A 1 126 ? -5.040 -12.868 23.849 1.00 97.94 126 LEU A CA 1
ATOM 990 C C . LEU A 1 126 ? -4.449 -11.474 23.585 1.00 97.94 126 LEU A C 1
ATOM 992 O O . LEU A 1 126 ? -3.794 -10.914 24.458 1.00 97.94 126 LEU A O 1
ATOM 996 N N . VAL A 1 127 ? -4.681 -10.910 22.395 1.00 98.06 127 VAL A N 1
ATOM 997 C CA . VAL A 1 127 ? -4.005 -9.674 21.954 1.00 98.06 127 VAL A CA 1
ATOM 998 C C . VAL A 1 127 ? -4.817 -8.400 22.198 1.00 98.06 127 VAL A C 1
ATOM 1000 O O . VAL A 1 127 ? -4.259 -7.300 22.160 1.00 98.06 127 VAL A O 1
ATOM 1003 N N . ARG A 1 128 ? -6.125 -8.529 22.465 1.00 97.81 128 ARG A N 1
ATOM 1004 C CA . ARG A 1 128 ? -7.103 -7.429 22.522 1.00 97.81 128 ARG A CA 1
ATOM 1005 C C . ARG A 1 128 ? -6.630 -6.257 23.363 1.00 97.81 128 ARG A C 1
ATOM 1007 O O . ARG A 1 128 ? -6.662 -5.134 22.888 1.00 97.81 128 ARG A O 1
ATOM 1014 N N . LYS A 1 129 ? -6.124 -6.506 24.574 1.00 97.69 129 LYS A N 1
ATOM 1015 C CA . LYS A 1 129 ? -5.684 -5.438 25.486 1.00 97.69 129 LYS A CA 1
ATOM 1016 C C . LYS A 1 129 ? -4.681 -4.477 24.831 1.00 97.69 129 LYS A C 1
ATOM 1018 O O . LYS A 1 129 ? -4.796 -3.267 24.999 1.00 97.69 129 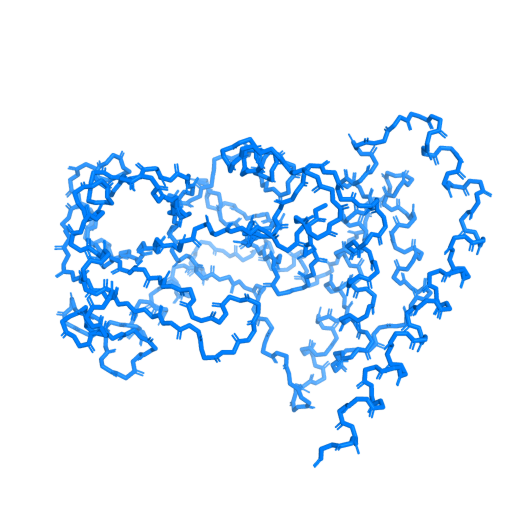LYS A O 1
ATOM 1023 N N . ASN A 1 130 ? -3.716 -5.002 24.076 1.00 98.12 130 ASN A N 1
ATOM 1024 C CA . ASN A 1 130 ? -2.698 -4.173 23.429 1.00 98.12 130 ASN A CA 1
ATOM 1025 C C . ASN A 1 130 ? -3.228 -3.517 22.148 1.00 98.12 130 ASN A C 1
ATOM 1027 O O . ASN A 1 130 ? -2.761 -2.440 21.783 1.00 98.12 130 ASN A O 1
ATOM 1031 N N . LEU A 1 131 ? -4.187 -4.149 21.461 1.00 98.19 131 LEU A N 1
ATOM 1032 C CA . LEU A 1 131 ? -4.862 -3.535 20.316 1.00 98.19 131 LEU A CA 1
ATOM 1033 C C . LEU A 1 131 ? -5.741 -2.359 20.771 1.00 98.19 131 LEU A C 1
ATOM 1035 O O . LEU A 1 131 ? -5.631 -1.276 20.204 1.00 98.19 131 LEU A O 1
ATOM 1039 N N . ASP A 1 132 ? -6.521 -2.534 21.843 1.00 98.12 132 ASP A N 1
ATOM 1040 C CA . ASP A 1 132 ? -7.322 -1.483 22.485 1.00 98.12 132 ASP A CA 1
ATOM 1041 C C . ASP A 1 132 ? -6.416 -0.320 22.926 1.00 98.12 132 ASP A C 1
ATOM 1043 O O . ASP A 1 132 ? -6.693 0.839 22.625 1.00 98.12 132 ASP A O 1
ATOM 1047 N N . GLN A 1 133 ? -5.277 -0.618 23.564 1.00 97.94 133 GLN A N 1
ATOM 1048 C CA . GLN A 1 133 ? -4.289 0.402 23.925 1.00 97.94 133 GLN A CA 1
ATOM 1049 C C . GLN A 1 133 ? -3.783 1.174 22.699 1.00 97.94 133 GLN A C 1
ATOM 1051 O O . GLN A 1 133 ? -3.711 2.398 22.750 1.00 97.94 133 GLN A O 1
ATOM 1056 N N . ALA A 1 134 ? -3.474 0.498 21.589 1.00 97.56 134 ALA A N 1
ATOM 1057 C CA . ALA A 1 134 ? -3.039 1.167 20.364 1.00 97.56 134 ALA A CA 1
ATOM 1058 C C . ALA A 1 134 ? -4.124 2.092 19.780 1.00 97.56 134 ALA A C 1
ATOM 1060 O O . ALA A 1 134 ? -3.797 3.152 19.242 1.00 97.56 134 ALA A O 1
ATOM 1061 N N . VAL A 1 135 ? -5.406 1.721 19.905 1.00 97.38 135 VAL A N 1
ATOM 1062 C CA . VAL A 1 135 ? -6.533 2.599 19.551 1.00 97.38 135 VAL A CA 1
ATOM 1063 C C . VAL A 1 135 ? -6.546 3.841 20.438 1.00 97.38 135 VAL A C 1
ATOM 1065 O O . VAL A 1 135 ? -6.588 4.948 19.909 1.00 97.38 135 VAL A O 1
ATOM 1068 N N . PHE A 1 136 ? -6.457 3.688 21.761 1.00 97.38 136 PHE A N 1
ATOM 1069 C CA . PHE A 1 136 ? -6.499 4.825 22.686 1.00 97.38 136 PHE A CA 1
ATOM 1070 C C . PHE A 1 136 ? -5.231 5.693 22.645 1.00 97.38 136 PHE A C 1
ATOM 1072 O O . PHE A 1 136 ? -5.303 6.894 22.866 1.00 97.38 136 PHE A O 1
ATOM 1079 N N . GLU A 1 137 ? -4.064 5.149 22.309 1.00 96.50 137 GLU A N 1
ATOM 1080 C CA . GLU A 1 137 ? -2.864 5.961 22.057 1.00 96.50 137 GLU A CA 1
ATOM 1081 C C . GLU A 1 137 ? -3.027 6.846 20.812 1.00 96.50 137 GLU A C 1
ATOM 1083 O O . GLU A 1 137 ? -2.535 7.976 20.782 1.00 96.50 137 GLU A O 1
ATOM 1088 N N . TYR A 1 138 ? -3.729 6.347 19.791 1.00 95.06 138 TYR A N 1
ATOM 1089 C CA . TYR A 1 138 ? -4.060 7.109 18.588 1.00 95.06 138 TYR A CA 1
ATOM 1090 C C . TYR A 1 138 ? -5.190 8.122 18.830 1.00 95.06 138 TYR A C 1
ATOM 1092 O O . TYR A 1 138 ? -5.063 9.282 18.435 1.00 95.06 138 TYR A O 1
ATOM 1100 N N . ALA A 1 139 ? -6.263 7.703 19.501 1.00 95.31 139 ALA A N 1
ATOM 1101 C CA . ALA A 1 139 ? -7.447 8.504 19.788 1.00 95.31 139 ALA A CA 1
ATOM 1102 C C . ALA A 1 139 ? -7.872 8.339 21.268 1.00 95.31 139 ALA A C 1
ATOM 1104 O O . ALA A 1 139 ? -8.766 7.547 21.571 1.00 95.31 139 ALA A O 1
ATOM 1105 N N . PRO A 1 140 ? -7.270 9.102 22.208 1.00 95.88 140 PRO A N 1
ATOM 1106 C CA . PRO A 1 140 ? -7.425 8.898 23.662 1.00 95.88 140 PRO A CA 1
ATOM 1107 C C . PRO A 1 140 ? -8.839 8.994 24.226 1.00 95.88 140 PRO A C 1
ATOM 1109 O O . PRO A 1 140 ? -9.094 8.531 25.333 1.00 95.88 140 PRO A O 1
ATOM 1112 N N . GLN A 1 141 ? -9.743 9.630 23.489 1.00 95.94 141 GLN A N 1
ATOM 1113 C CA . GLN A 1 141 ? -11.133 9.848 23.882 1.00 95.94 141 GLN A CA 1
ATOM 1114 C C . GLN A 1 141 ? -12.115 9.169 22.917 1.00 95.94 141 GLN A C 1
ATOM 1116 O O . GLN A 1 141 ? -13.302 9.477 22.949 1.00 95.94 141 GLN A O 1
ATOM 1121 N N . ALA A 1 142 ? -11.631 8.299 22.026 1.00 96.69 142 ALA A N 1
ATOM 1122 C CA . ALA A 1 142 ? -12.516 7.551 21.149 1.00 96.69 142 ALA A CA 1
ATOM 1123 C C . ALA A 1 142 ? -13.323 6.514 21.936 1.00 96.69 142 ALA A C 1
ATOM 1125 O O . ALA A 1 142 ? -12.835 5.916 22.893 1.00 96.69 142 ALA A O 1
ATOM 1126 N N . GLU A 1 143 ? -14.546 6.271 21.489 1.00 97.94 143 GLU A N 1
ATOM 1127 C CA . GLU A 1 143 ? -15.362 5.146 21.928 1.00 97.94 143 GLU A CA 1
ATOM 1128 C C . GLU A 1 143 ? -15.153 3.977 20.961 1.00 97.94 143 GLU A C 1
ATOM 1130 O O . GLU A 1 143 ? -15.209 4.164 19.747 1.00 97.94 143 GLU A O 1
ATOM 1135 N N . ILE A 1 144 ? -14.896 2.773 21.476 1.00 98.06 144 ILE A N 1
ATOM 1136 C CA . ILE A 1 144 ? -14.878 1.559 20.652 1.00 98.06 144 ILE A CA 1
ATOM 1137 C C . ILE A 1 144 ? -16.299 1.003 20.626 1.00 98.06 144 ILE A C 1
ATOM 1139 O O . ILE A 1 144 ? -16.797 0.552 21.655 1.00 98.06 144 ILE A O 1
ATOM 1143 N N . LEU A 1 145 ? -16.929 1.043 19.455 1.00 97.69 145 LEU A N 1
ATOM 1144 C CA . LEU A 1 145 ? -18.333 0.685 19.264 1.00 97.69 145 LEU A CA 1
ATOM 1145 C C . LEU A 1 145 ? -18.512 -0.805 18.965 1.00 97.69 145 LEU A C 1
ATOM 1147 O O . LEU A 1 145 ? -19.414 -1.443 19.502 1.00 97.69 145 LEU A O 1
ATOM 1151 N N . ASP A 1 146 ? -17.650 -1.366 18.112 1.00 97.19 146 ASP A N 1
ATOM 1152 C CA . ASP A 1 146 ? -17.795 -2.747 17.648 1.00 97.19 146 ASP A CA 1
ATOM 1153 C C . ASP A 1 146 ? -16.463 -3.391 17.232 1.00 97.19 146 ASP A C 1
ATOM 1155 O O . ASP A 1 146 ? -15.492 -2.708 16.878 1.00 97.19 146 ASP A O 1
ATOM 1159 N N . PHE A 1 147 ? -16.444 -4.727 17.234 1.00 96.69 147 PHE A N 1
ATOM 1160 C CA . PHE A 1 147 ? -15.317 -5.554 16.815 1.00 96.69 147 PHE A CA 1
ATOM 1161 C C . PHE A 1 147 ? -15.742 -6.554 15.746 1.00 96.69 147 PHE A C 1
ATOM 1163 O O . PHE A 1 147 ? -16.644 -7.372 15.928 1.00 96.69 147 PHE A O 1
ATOM 1170 N N . GLY A 1 148 ? -14.993 -6.563 14.656 1.00 95.38 148 GLY A N 1
ATOM 1171 C CA . GLY A 1 148 ? -15.168 -7.505 13.570 1.00 95.38 148 GLY A CA 1
ATOM 1172 C C . GLY A 1 148 ? -13.894 -8.272 13.266 1.00 95.38 148 GLY A C 1
ATOM 1173 O O . GLY A 1 148 ? -12.786 -7.902 13.665 1.00 95.38 148 GLY A O 1
ATOM 1174 N N . PHE A 1 149 ? -14.035 -9.336 12.490 1.00 94.69 149 PHE A N 1
ATOM 1175 C CA . PHE A 1 149 ? -12.907 -10.001 11.865 1.00 94.69 149 PHE A CA 1
ATOM 1176 C C . PHE A 1 149 ? -13.183 -10.275 10.393 1.00 94.69 149 PHE A C 1
ATOM 1178 O O . PHE A 1 149 ? -14.324 -10.405 9.952 1.00 94.69 149 PHE A O 1
ATOM 1185 N N . ARG A 1 150 ? -12.103 -10.405 9.625 1.00 92.31 150 ARG A N 1
ATOM 1186 C CA . ARG A 1 150 ? -12.153 -10.962 8.275 1.00 92.31 150 ARG A CA 1
ATOM 1187 C C . ARG A 1 150 ? -10.947 -11.845 8.020 1.00 92.31 150 ARG A C 1
ATOM 1189 O O . ARG A 1 150 ? -9.840 -11.563 8.483 1.00 92.31 150 ARG A O 1
ATOM 1196 N N . VAL A 1 151 ? -11.153 -12.883 7.221 1.00 85.50 151 VAL A N 1
ATOM 1197 C CA . VAL A 1 151 ? -10.085 -13.745 6.712 1.00 85.50 151 VAL A CA 1
ATOM 1198 C C . VAL A 1 151 ? -10.203 -13.773 5.201 1.00 85.50 151 VAL A C 1
ATOM 1200 O O . VAL A 1 151 ? -11.260 -14.085 4.659 1.00 85.50 151 VAL A O 1
ATOM 1203 N N . LYS A 1 152 ? -9.115 -13.453 4.496 1.00 80.62 152 LYS A N 1
ATOM 1204 C CA . LYS A 1 152 ? -9.116 -13.585 3.037 1.00 80.62 152 LYS A CA 1
ATOM 1205 C C . LYS A 1 152 ? -9.222 -15.062 2.652 1.00 80.62 152 LYS A C 1
ATOM 1207 O O . LYS A 1 152 ? -8.415 -15.880 3.099 1.00 80.62 152 LYS A O 1
ATOM 1212 N N . ALA A 1 153 ? -10.168 -15.378 1.769 1.00 70.75 153 ALA A N 1
ATOM 1213 C CA . ALA A 1 153 ? -10.335 -16.720 1.211 1.00 70.75 153 ALA A CA 1
ATOM 1214 C C . ALA A 1 153 ? -9.224 -17.095 0.208 1.00 70.75 153 ALA A C 1
ATOM 1216 O O . ALA A 1 153 ? -8.930 -18.277 0.010 1.00 70.75 153 ALA A O 1
ATOM 1217 N N . THR A 1 154 ? -8.587 -16.098 -0.416 1.00 65.81 154 THR A N 1
ATOM 1218 C CA . THR A 1 154 ? -7.634 -16.261 -1.526 1.00 65.81 154 THR A CA 1
ATOM 1219 C C . THR A 1 154 ? -6.429 -15.311 -1.413 1.00 65.81 154 THR A C 1
ATOM 1221 O O . THR A 1 154 ? -6.424 -14.364 -0.621 1.00 65.81 154 THR A O 1
ATOM 1224 N N . GLY A 1 155 ? -5.392 -15.561 -2.223 1.00 68.19 155 GLY A N 1
ATOM 1225 C CA . GLY A 1 155 ? -4.193 -14.719 -2.330 1.00 68.19 155 GLY A CA 1
ATOM 1226 C C . GLY A 1 155 ? -3.103 -15.002 -1.287 1.00 68.19 155 GLY A C 1
ATOM 1227 O O . GLY A 1 155 ? -3.214 -15.925 -0.483 1.00 68.19 155 GLY A O 1
ATOM 1228 N N . GLY A 1 156 ? -2.036 -14.193 -1.304 1.00 64.50 156 GLY A N 1
ATOM 1229 C CA . GLY A 1 156 ? -0.849 -14.378 -0.451 1.00 64.50 156 GLY A CA 1
ATOM 1230 C C . GLY A 1 156 ? -1.117 -14.262 1.053 1.00 64.50 156 GLY A C 1
ATOM 1231 O O . GLY A 1 156 ? -0.413 -14.874 1.847 1.00 64.50 156 GLY A O 1
ATOM 1232 N N . SER A 1 157 ? -2.181 -13.552 1.443 1.00 70.88 157 SER A N 1
ATOM 1233 C CA . SER A 1 157 ? -2.627 -13.436 2.839 1.00 70.88 157 SER A CA 1
ATOM 1234 C C . SER A 1 157 ? -3.752 -14.413 3.215 1.00 70.88 157 SER A C 1
ATOM 1236 O O . SER A 1 157 ? -4.484 -14.148 4.172 1.00 70.88 157 SER A O 1
ATOM 1238 N N . LYS A 1 158 ? -3.970 -15.490 2.446 1.00 81.75 158 LYS A N 1
ATOM 1239 C CA . LYS A 1 158 ? -5.024 -16.471 2.742 1.00 81.75 158 LYS A CA 1
ATOM 1240 C C . LYS A 1 158 ? -4.854 -17.016 4.161 1.00 81.75 158 LYS A C 1
ATOM 1242 O O . LYS A 1 158 ? -3.768 -17.446 4.535 1.00 81.75 158 LYS A O 1
ATOM 1247 N N . GLY A 1 159 ? -5.935 -17.006 4.936 1.00 84.50 159 GLY A N 1
ATOM 1248 C CA . GLY A 1 159 ? -5.925 -17.507 6.314 1.00 84.50 159 GLY A CA 1
ATOM 1249 C C . GLY A 1 159 ? -5.363 -16.539 7.360 1.00 84.50 159 GLY A C 1
ATOM 1250 O O . GLY A 1 159 ? -5.486 -16.829 8.544 1.00 84.50 159 GLY A O 1
ATOM 1251 N N . ILE A 1 160 ? -4.797 -15.391 6.965 1.00 88.38 160 ILE A N 1
ATOM 1252 C CA . ILE A 1 160 ? -4.285 -14.400 7.920 1.00 88.38 160 ILE A CA 1
ATOM 1253 C C . ILE A 1 160 ? -5.463 -13.608 8.506 1.00 88.38 160 ILE A C 1
ATOM 1255 O O . ILE A 1 160 ? -6.186 -12.956 7.736 1.00 88.38 160 ILE A O 1
ATOM 1259 N N . PRO A 1 161 ? -5.661 -13.631 9.836 1.00 90.69 161 PRO A N 1
ATOM 1260 C CA . PRO A 1 161 ? -6.733 -12.893 10.477 1.00 90.69 161 PRO A CA 1
ATOM 1261 C C . PRO A 1 161 ? -6.475 -11.387 10.419 1.00 90.69 161 PRO A C 1
ATOM 1263 O O . PRO A 1 161 ? -5.343 -10.894 10.482 1.00 90.69 161 PRO A O 1
ATOM 1266 N N . ARG A 1 162 ? -7.570 -10.645 10.294 1.00 94.94 162 ARG A N 1
ATOM 1267 C CA . ARG A 1 162 ? -7.596 -9.192 10.413 1.00 94.94 162 ARG A CA 1
ATOM 1268 C C . ARG A 1 162 ? -8.691 -8.846 11.397 1.00 94.94 162 ARG A C 1
ATOM 1270 O O . ARG A 1 162 ? -9.834 -9.237 11.167 1.00 94.94 162 ARG A O 1
ATOM 1277 N N . PHE A 1 163 ? -8.336 -8.137 12.456 1.00 97.44 163 PHE A N 1
ATOM 1278 C CA . PHE A 1 163 ? -9.298 -7.612 13.418 1.00 97.44 163 PHE A CA 1
ATOM 1279 C C . PHE A 1 163 ? -9.653 -6.187 13.025 1.00 97.44 163 PHE A C 1
ATOM 1281 O O . PHE A 1 163 ? -8.771 -5.413 12.653 1.00 97.44 163 PHE A O 1
ATOM 1288 N N . LEU A 1 164 ? -10.937 -5.859 13.049 1.00 97.44 164 LEU A N 1
ATOM 1289 C CA . LEU A 1 164 ? -11.445 -4.543 12.702 1.00 97.44 164 LEU A CA 1
ATOM 1290 C C . LEU A 1 164 ? -12.137 -3.951 13.917 1.00 97.44 164 LEU A C 1
ATOM 1292 O O . LEU A 1 164 ? -12.920 -4.622 14.577 1.00 97.44 164 LEU A O 1
ATOM 1296 N N . TYR A 1 165 ? -11.825 -2.696 14.187 1.00 98.12 165 TYR A N 1
ATOM 1297 C CA . TYR A 1 165 ? -12.410 -1.902 15.249 1.00 98.12 165 TYR A CA 1
ATOM 1298 C C . TYR A 1 165 ? -13.219 -0.806 14.585 1.00 98.12 165 TYR A C 1
ATOM 1300 O O . TYR A 1 165 ? -12.670 -0.069 13.764 1.00 98.12 165 TYR A O 1
ATOM 1308 N N . LEU A 1 166 ? -14.498 -0.709 14.928 1.00 97.75 166 LEU A N 1
ATOM 1309 C CA . LEU A 1 166 ? -15.294 0.471 14.638 1.00 97.75 166 LEU A CA 1
ATOM 1310 C C . LEU A 1 166 ? -15.201 1.387 15.851 1.00 97.75 166 LEU A C 1
ATOM 1312 O O . LEU A 1 166 ? -15.556 0.987 16.960 1.00 97.75 166 LEU A O 1
ATOM 1316 N N . ILE A 1 167 ? -14.687 2.592 15.646 1.00 98.00 167 ILE A N 1
ATOM 1317 C CA . ILE A 1 167 ? -14.534 3.583 16.704 1.00 98.00 167 ILE A CA 1
ATOM 1318 C C . ILE A 1 167 ? -15.299 4.850 16.357 1.00 98.00 167 ILE A C 1
ATOM 1320 O O . ILE A 1 167 ? -15.507 5.156 15.183 1.00 98.00 167 ILE A O 1
ATOM 1324 N N . LYS A 1 168 ? -15.669 5.606 17.382 1.00 97.69 168 LYS A N 1
ATOM 1325 C CA . LYS A 1 168 ? -16.222 6.948 17.267 1.00 97.69 168 LYS A CA 1
ATOM 1326 C C . LYS A 1 168 ? -15.253 7.927 17.898 1.00 97.69 168 LYS A C 1
ATOM 1328 O O . LYS A 1 168 ? -14.968 7.839 19.092 1.00 97.69 168 LYS A O 1
ATOM 1333 N N . SER A 1 169 ? -14.703 8.827 17.098 1.00 92.44 169 SER A N 1
ATOM 1334 C CA . SER A 1 169 ? -13.832 9.891 17.581 1.00 92.44 169 SER A CA 1
ATOM 1335 C C . SER A 1 169 ? -14.627 10.927 18.396 1.00 92.44 169 SER A C 1
ATOM 1337 O O . SER A 1 169 ? -15.857 10.979 18.316 1.00 92.44 169 SER A O 1
ATOM 1339 N N . PRO A 1 170 ? -13.951 11.791 19.177 1.00 88.75 170 PRO A N 1
ATOM 1340 C CA . PRO A 1 170 ? -14.623 12.774 20.037 1.00 88.75 170 PRO A CA 1
ATOM 1341 C C . PRO A 1 170 ? -15.489 13.797 19.290 1.00 88.75 170 PRO A C 1
ATOM 1343 O O . PRO A 1 170 ? -16.435 14.334 19.856 1.00 88.75 170 PRO A O 1
ATOM 1346 N N . ASP A 1 171 ? -15.178 14.071 18.021 1.00 90.25 171 ASP A N 1
ATOM 1347 C CA . ASP A 1 171 ? -15.982 14.919 17.131 1.00 90.25 171 ASP A CA 1
ATOM 1348 C C . ASP A 1 171 ? -17.182 14.173 16.512 1.00 90.25 171 ASP A C 1
ATOM 1350 O O . ASP A 1 171 ? -17.907 14.731 15.691 1.00 90.25 171 ASP A O 1
ATOM 1354 N N . GLY A 1 172 ? -17.411 12.921 16.918 1.00 92.06 172 GLY A N 1
ATOM 1355 C CA . GLY A 1 172 ? -18.528 12.086 16.493 1.00 92.06 172 GLY A CA 1
ATOM 1356 C C . GLY A 1 172 ? -18.313 11.365 15.164 1.00 92.06 172 GLY A C 1
ATOM 1357 O O . GLY A 1 172 ? -19.237 10.688 14.709 1.00 92.06 172 GLY A O 1
ATOM 1358 N N . LYS A 1 173 ? -17.135 11.481 14.536 1.00 92.50 173 LYS A N 1
ATOM 1359 C CA . LYS A 1 173 ? -16.835 10.769 13.288 1.00 92.50 173 LYS A CA 1
ATOM 1360 C C . LYS A 1 173 ? -16.570 9.290 13.561 1.00 92.50 173 LYS A C 1
ATOM 1362 O O . LYS A 1 173 ? -15.966 8.914 14.559 1.00 92.50 173 LYS A O 1
ATOM 1367 N N . LEU A 1 174 ? -17.041 8.438 12.659 1.00 96.38 174 LEU A N 1
ATOM 1368 C CA . LEU A 1 174 ? -16.781 7.004 12.724 1.00 96.38 174 LEU A CA 1
ATOM 1369 C C . LEU A 1 174 ? -15.486 6.681 11.991 1.00 96.38 174 LEU A C 1
ATOM 1371 O O . LEU A 1 174 ? -15.302 7.141 10.871 1.00 96.38 174 LEU A O 1
ATOM 1375 N N . GLU A 1 175 ? -14.632 5.845 12.574 1.00 96.00 175 GLU A N 1
ATOM 1376 C CA . GLU A 1 175 ? -13.446 5.315 11.908 1.00 96.00 175 GLU A CA 1
ATOM 1377 C C . GLU A 1 175 ? -13.367 3.794 12.013 1.00 96.00 175 GLU A C 1
ATOM 1379 O O . GLU A 1 175 ? -13.735 3.198 13.022 1.00 96.00 175 GLU A O 1
ATOM 1384 N N . ILE A 1 176 ? -12.826 3.157 10.971 1.00 96.56 176 ILE A N 1
ATOM 1385 C CA . ILE A 1 176 ? -12.500 1.729 10.994 1.00 96.56 176 ILE A CA 1
ATOM 1386 C C . ILE A 1 176 ? -10.984 1.570 11.110 1.00 96.56 176 ILE A C 1
ATOM 1388 O O . ILE A 1 176 ? -10.245 1.954 10.200 1.00 96.56 176 ILE A O 1
ATOM 1392 N N . ILE A 1 177 ? -10.513 0.956 12.194 1.00 97.75 177 ILE A N 1
ATOM 1393 C CA . ILE A 1 177 ? -9.104 0.592 12.389 1.00 97.75 177 ILE A CA 1
ATOM 1394 C C . ILE A 1 177 ? -8.941 -0.902 12.127 1.00 97.75 177 ILE A C 1
ATOM 1396 O O . ILE A 1 177 ? -9.627 -1.732 12.712 1.00 97.75 177 ILE A O 1
ATOM 1400 N N . GLU A 1 178 ? -8.018 -1.260 11.241 1.00 97.06 178 GLU A N 1
ATOM 1401 C CA . GLU A 1 178 ? -7.653 -2.645 10.970 1.00 97.06 178 GLU A CA 1
ATOM 1402 C C . GLU A 1 178 ? -6.327 -3.007 11.639 1.00 97.06 178 GLU A C 1
ATOM 1404 O O . GLU A 1 178 ? -5.318 -2.334 11.438 1.00 97.06 178 GLU A O 1
ATOM 1409 N N . PHE A 1 179 ? -6.311 -4.153 12.311 1.00 97.44 179 PHE A N 1
ATOM 1410 C CA . PHE A 1 179 ? -5.123 -4.850 12.779 1.00 97.44 179 PHE A CA 1
ATOM 1411 C C . PHE A 1 179 ? -4.922 -6.113 11.938 1.00 97.44 179 PHE A C 1
ATOM 1413 O O . PHE A 1 179 ? -5.567 -7.140 12.155 1.00 97.44 179 PHE A O 1
ATOM 1420 N N . LYS A 1 180 ? -4.035 -6.039 10.941 1.00 94.94 180 LYS A N 1
ATOM 1421 C CA . LYS A 1 180 ? -3.656 -7.182 10.091 1.00 94.94 180 LYS A CA 1
ATOM 1422 C C . LYS A 1 180 ? -2.438 -7.863 10.699 1.00 94.94 180 LYS A C 1
ATOM 1424 O O . LYS A 1 180 ? -1.413 -7.205 10.872 1.00 94.94 180 LYS A O 1
ATOM 1429 N N . GLU A 1 181 ? -2.518 -9.161 10.988 1.00 93.06 181 GLU A N 1
ATOM 1430 C CA . GLU A 1 181 ? -1.356 -9.883 11.511 1.00 93.06 181 GLU A CA 1
ATOM 1431 C C . GLU A 1 181 ? -0.183 -9.818 10.514 1.00 93.06 181 GLU A C 1
ATOM 1433 O O . GLU A 1 181 ? -0.308 -10.106 9.320 1.00 93.06 181 GLU A O 1
ATOM 1438 N N . PHE A 1 182 ? 0.972 -9.391 11.015 1.00 90.81 182 PHE A N 1
ATOM 1439 C CA . PHE A 1 182 ? 2.217 -9.252 10.280 1.00 90.81 182 PHE A CA 1
ATOM 1440 C C . PHE A 1 182 ? 3.022 -10.539 10.427 1.00 90.81 182 PHE A C 1
ATOM 1442 O O . PHE A 1 182 ? 3.875 -10.703 11.312 1.00 90.81 182 PHE A O 1
ATOM 1449 N N . VAL A 1 183 ? 2.682 -11.489 9.564 1.00 86.12 183 VAL A N 1
ATOM 1450 C CA . VAL A 1 183 ? 3.309 -12.808 9.498 1.00 86.12 183 VAL A CA 1
ATOM 1451 C C . VAL A 1 183 ? 4.673 -12.751 8.796 1.00 86.12 183 VAL A C 1
ATOM 1453 O O . VAL A 1 183 ? 5.236 -11.686 8.518 1.00 86.12 183 VAL A O 1
ATOM 1456 N N . ASN A 1 184 ? 5.247 -13.924 8.560 1.00 81.94 184 ASN A N 1
ATOM 1457 C CA . ASN A 1 184 ? 6.490 -14.071 7.822 1.00 81.94 184 ASN A CA 1
ATOM 1458 C C . ASN A 1 184 ? 6.314 -13.611 6.371 1.00 81.94 184 ASN A C 1
ATOM 1460 O O . ASN A 1 184 ? 5.345 -13.965 5.703 1.00 81.94 184 ASN A O 1
ATOM 1464 N N . SER A 1 185 ? 7.251 -12.795 5.897 1.00 79.25 185 SER A N 1
ATOM 1465 C CA . SER A 1 185 ? 7.163 -12.191 4.563 1.00 79.25 185 SER A CA 1
ATOM 1466 C C . SER A 1 185 ? 7.514 -13.212 3.487 1.00 79.25 185 SER A C 1
ATOM 1468 O O . SER A 1 185 ? 8.422 -14.024 3.676 1.00 79.25 185 SER A O 1
ATOM 1470 N N . SER A 1 186 ? 6.899 -13.115 2.303 1.00 78.94 186 SER A N 1
ATOM 1471 C CA . SER A 1 186 ? 7.336 -13.909 1.147 1.00 78.94 186 SER A CA 1
ATOM 1472 C C . SER A 1 186 ? 8.806 -13.664 0.769 1.00 78.94 186 SER A C 1
ATOM 1474 O O . SER A 1 186 ? 9.429 -14.530 0.151 1.00 78.94 186 SER A O 1
ATOM 1476 N N . ALA A 1 187 ? 9.393 -12.539 1.195 1.00 81.19 187 ALA A N 1
ATOM 1477 C CA . ALA A 1 187 ? 10.811 -12.237 1.048 1.00 81.19 187 ALA A CA 1
ATOM 1478 C C . ALA A 1 187 ? 11.731 -13.227 1.785 1.00 81.19 187 ALA A C 1
ATOM 1480 O O . ALA A 1 187 ? 12.889 -13.389 1.396 1.00 81.19 187 ALA A O 1
ATOM 1481 N N . GLU A 1 188 ? 11.241 -13.917 2.819 1.00 82.81 188 GLU A N 1
ATOM 1482 C CA . GLU A 1 188 ? 12.016 -14.925 3.559 1.00 82.81 188 GLU A CA 1
ATOM 1483 C C . GLU A 1 188 ? 12.450 -16.103 2.679 1.00 82.81 188 GLU A C 1
ATOM 1485 O O . GLU A 1 188 ? 13.424 -16.777 3.001 1.00 82.81 188 GLU A O 1
ATOM 1490 N N . LYS A 1 189 ? 11.808 -16.295 1.518 1.00 83.44 189 LYS A N 1
ATOM 1491 C CA . LYS A 1 189 ? 12.209 -17.295 0.518 1.00 83.44 189 LYS A CA 1
ATOM 1492 C C . LYS A 1 189 ? 13.541 -16.988 -0.174 1.00 83.44 189 LYS A C 1
ATOM 1494 O O . LYS A 1 189 ? 14.091 -17.879 -0.810 1.00 83.44 189 LYS A O 1
ATOM 1499 N N . TYR A 1 190 ? 14.036 -15.750 -0.105 1.00 81.75 190 TYR A N 1
ATOM 1500 C CA . TYR A 1 190 ? 15.271 -15.357 -0.792 1.00 81.75 190 TYR A CA 1
ATOM 1501 C C . TYR A 1 190 ? 16.484 -15.416 0.131 1.00 81.75 190 TYR A C 1
ATOM 1503 O O . TYR A 1 190 ? 17.457 -16.103 -0.156 1.00 81.75 190 TYR A O 1
ATOM 1511 N N . LEU A 1 191 ? 16.433 -14.665 1.229 1.00 81.88 191 LEU A N 1
ATOM 1512 C CA . LEU A 1 191 ? 17.524 -14.498 2.188 1.00 81.88 191 LEU A CA 1
ATOM 1513 C C . LEU A 1 191 ? 16.940 -14.227 3.586 1.00 81.88 191 LEU A C 1
ATOM 1515 O O . LEU A 1 191 ? 15.767 -13.858 3.688 1.00 81.88 191 LEU A O 1
ATOM 1519 N N . PRO A 1 192 ? 17.726 -14.347 4.671 1.00 85.94 192 PRO A N 1
ATOM 1520 C CA . PRO A 1 192 ? 17.293 -13.917 5.999 1.00 85.94 192 PRO A CA 1
ATOM 1521 C C . PRO A 1 192 ? 16.913 -12.428 6.011 1.00 85.94 192 PRO A C 1
ATOM 1523 O O . PRO A 1 192 ? 17.671 -11.578 5.537 1.00 85.94 192 PRO A O 1
ATOM 1526 N N . GLN A 1 193 ? 15.737 -12.097 6.555 1.00 85.00 193 GLN A N 1
ATOM 1527 C CA . GLN A 1 193 ? 15.147 -10.754 6.420 1.00 85.00 193 GLN A CA 1
ATOM 1528 C C . GLN A 1 193 ? 15.287 -9.857 7.667 1.00 85.00 193 GLN A C 1
ATOM 1530 O O . GLN A 1 193 ? 15.041 -8.649 7.592 1.00 85.00 193 GLN A O 1
ATOM 1535 N N . GLY A 1 194 ? 15.735 -10.404 8.801 1.00 85.75 194 GLY A N 1
ATOM 1536 C CA . GLY A 1 194 ? 15.839 -9.686 10.077 1.00 85.75 194 GLY A CA 1
ATOM 1537 C C . GLY A 1 194 ? 14.491 -9.511 10.791 1.00 85.75 194 GLY A C 1
ATOM 1538 O O . GLY A 1 194 ? 13.489 -10.119 10.420 1.00 85.75 194 GLY A O 1
ATOM 1539 N N . SER A 1 195 ? 14.463 -8.681 11.841 1.00 89.94 195 SER A N 1
ATOM 1540 C CA . SER A 1 195 ? 13.270 -8.516 12.682 1.00 89.94 195 SER A CA 1
ATOM 1541 C C . SER A 1 195 ? 12.110 -7.828 11.952 1.00 89.94 195 SER A C 1
ATOM 1543 O O . SER A 1 195 ? 12.312 -6.935 11.124 1.00 89.94 195 SER A O 1
ATOM 1545 N N . LYS A 1 196 ? 10.876 -8.204 12.312 1.00 90.38 196 LYS A N 1
ATOM 1546 C CA . LYS A 1 196 ? 9.631 -7.612 11.794 1.00 90.38 196 LYS A CA 1
ATOM 1547 C C . LYS A 1 196 ? 9.626 -6.081 11.903 1.00 90.38 196 LYS A C 1
ATOM 1549 O O . LYS A 1 196 ? 9.407 -5.401 10.904 1.00 90.38 196 LYS A O 1
ATOM 1554 N N . LEU A 1 197 ? 9.979 -5.534 13.068 1.00 91.12 197 LEU A N 1
ATOM 1555 C CA . LEU A 1 197 ? 10.043 -4.083 13.286 1.00 91.12 197 LEU A CA 1
ATOM 1556 C C . LEU A 1 197 ? 11.023 -3.378 12.335 1.00 91.12 197 LEU A C 1
ATOM 1558 O O . LEU A 1 197 ? 10.685 -2.353 11.746 1.00 91.12 197 LEU A O 1
ATOM 1562 N N . ARG A 1 198 ? 12.224 -3.942 12.130 1.00 90.06 198 ARG A N 1
ATOM 1563 C CA . ARG A 1 198 ? 13.208 -3.373 11.196 1.00 90.06 198 ARG A CA 1
ATOM 1564 C C . ARG A 1 198 ? 12.667 -3.359 9.765 1.00 90.06 198 ARG A C 1
ATOM 1566 O O . ARG A 1 198 ? 12.836 -2.357 9.075 1.00 90.06 198 ARG A O 1
ATOM 1573 N N . ARG A 1 199 ? 12.022 -4.448 9.329 1.00 89.75 199 ARG A N 1
ATOM 1574 C CA . ARG A 1 199 ? 11.421 -4.566 7.986 1.00 89.75 199 ARG A CA 1
ATOM 1575 C C . ARG A 1 199 ? 10.300 -3.551 7.783 1.00 89.75 199 ARG A C 1
ATOM 1577 O O . ARG A 1 199 ? 10.315 -2.832 6.788 1.00 89.75 199 ARG A O 1
ATOM 1584 N N . PHE A 1 200 ? 9.388 -3.444 8.747 1.00 92.06 200 PHE A N 1
ATOM 1585 C CA . PHE A 1 200 ? 8.298 -2.470 8.723 1.00 92.06 200 PHE A CA 1
ATOM 1586 C C . PHE A 1 200 ? 8.828 -1.032 8.624 1.00 92.06 200 PHE A C 1
ATOM 1588 O O . PHE A 1 200 ? 8.467 -0.303 7.703 1.00 92.06 200 PHE A O 1
ATOM 1595 N N . ASN A 1 201 ? 9.760 -0.643 9.500 1.00 91.31 201 ASN A N 1
ATOM 1596 C CA . ASN A 1 201 ? 10.322 0.710 9.500 1.00 91.31 201 ASN A CA 1
ATOM 1597 C C . ASN A 1 201 ? 11.060 1.038 8.194 1.00 91.31 201 ASN A C 1
ATOM 1599 O O . ASN A 1 201 ? 10.945 2.154 7.684 1.00 91.31 201 ASN A O 1
ATOM 1603 N N . ALA A 1 202 ? 11.790 0.072 7.627 1.00 88.38 202 ALA A N 1
ATOM 1604 C CA . ALA A 1 202 ? 12.435 0.234 6.327 1.00 88.38 202 ALA A CA 1
ATOM 1605 C C . ALA A 1 202 ? 11.405 0.439 5.203 1.00 88.38 202 ALA A C 1
ATOM 1607 O O . ALA A 1 202 ? 11.590 1.324 4.367 1.00 88.38 202 ALA A O 1
ATOM 1608 N N . ALA A 1 203 ? 10.299 -0.318 5.217 1.00 89.69 203 ALA A N 1
ATOM 1609 C CA . ALA A 1 203 ? 9.202 -0.156 4.266 1.00 89.69 203 ALA A CA 1
ATOM 1610 C C . ALA A 1 203 ? 8.599 1.249 4.324 1.00 89.69 203 ALA A C 1
ATOM 1612 O O . ALA A 1 203 ? 8.493 1.926 3.303 1.00 89.69 203 ALA A O 1
ATOM 1613 N N . VAL A 1 204 ? 8.227 1.686 5.531 1.00 91.88 204 VAL A N 1
ATOM 1614 C CA . VAL A 1 204 ? 7.569 2.974 5.771 1.00 91.88 204 VAL A CA 1
ATOM 1615 C C . VAL A 1 204 ? 8.467 4.119 5.337 1.00 91.88 204 VAL A C 1
ATOM 1617 O O . VAL A 1 204 ? 8.049 4.958 4.547 1.00 91.88 204 VAL A O 1
ATOM 1620 N N . LYS A 1 205 ? 9.727 4.115 5.786 1.00 90.56 205 LYS A N 1
ATOM 1621 C CA . LYS A 1 205 ? 10.701 5.162 5.454 1.00 90.56 205 LYS A CA 1
ATOM 1622 C C . LYS A 1 205 ? 10.879 5.338 3.948 1.00 90.56 205 LYS A C 1
ATOM 1624 O O . LYS A 1 205 ? 11.197 6.435 3.490 1.00 90.56 205 LYS A O 1
ATOM 1629 N N . MET A 1 206 ? 10.758 4.247 3.202 1.00 87.69 206 MET A N 1
ATOM 1630 C CA . MET A 1 206 ? 11.135 4.217 1.805 1.00 87.69 206 MET A CA 1
ATOM 1631 C C . MET A 1 206 ? 9.958 4.393 0.842 1.00 87.69 206 MET A C 1
ATOM 1633 O O . MET A 1 206 ? 10.083 5.130 -0.131 1.00 87.69 206 MET A O 1
ATOM 1637 N N . TYR A 1 207 ? 8.851 3.692 1.076 1.00 90.88 207 TYR A N 1
ATOM 1638 C CA . TYR A 1 207 ? 7.769 3.550 0.098 1.00 90.88 207 TYR A CA 1
ATOM 1639 C C . TYR A 1 207 ? 6.495 4.301 0.490 1.00 90.88 207 TYR A C 1
ATOM 1641 O O . TYR A 1 207 ? 5.528 4.298 -0.273 1.00 90.88 207 TYR A O 1
ATOM 1649 N N . ARG A 1 208 ? 6.470 4.938 1.665 1.00 92.88 208 ARG A N 1
ATOM 1650 C CA . ARG A 1 208 ? 5.358 5.782 2.111 1.00 92.88 208 ARG A CA 1
ATOM 1651 C C . ARG A 1 208 ? 5.772 7.257 2.155 1.00 92.88 208 ARG A C 1
ATOM 1653 O O . ARG A 1 208 ? 6.969 7.555 2.188 1.00 92.88 208 ARG A O 1
ATOM 1660 N N . PRO A 1 209 ? 4.800 8.188 2.132 1.00 93.62 209 PRO A N 1
ATOM 1661 C CA . PRO A 1 209 ? 5.067 9.603 2.351 1.00 93.62 209 PRO A CA 1
ATOM 1662 C C . PRO A 1 209 ? 5.870 9.838 3.632 1.00 93.62 209 PRO A C 1
ATOM 1664 O O . PRO A 1 209 ? 5.661 9.161 4.637 1.00 93.62 209 PRO A O 1
ATOM 1667 N N . LYS A 1 210 ? 6.798 10.800 3.582 1.00 92.50 210 LYS A N 1
ATOM 1668 C CA . LYS A 1 210 ? 7.597 11.201 4.751 1.00 92.50 210 LYS A CA 1
ATOM 1669 C C . LYS A 1 210 ? 6.803 12.106 5.689 1.00 92.50 210 LYS A C 1
ATOM 1671 O O . LYS A 1 210 ? 7.130 12.211 6.866 1.00 92.50 210 LYS A O 1
ATOM 1676 N N . GLU A 1 211 ? 5.808 12.794 5.141 1.00 95.06 211 GLU A N 1
ATOM 1677 C CA . GLU A 1 211 ? 4.854 13.593 5.890 1.00 95.06 211 GLU A CA 1
ATOM 1678 C C . GLU A 1 211 ? 3.959 12.721 6.773 1.00 95.06 211 GLU A C 1
ATOM 1680 O O . GLU A 1 211 ? 3.743 11.539 6.502 1.00 95.06 211 GLU A O 1
ATOM 1685 N N . LYS A 1 212 ? 3.396 13.334 7.818 1.00 92.81 212 LYS A N 1
ATOM 1686 C CA . LYS A 1 212 ? 2.423 12.677 8.687 1.00 92.81 212 LYS A CA 1
ATOM 1687 C C . LYS A 1 212 ? 1.202 12.263 7.860 1.00 92.81 212 LYS A C 1
ATOM 1689 O O . LYS A 1 212 ? 0.559 13.105 7.233 1.00 92.81 212 LYS A O 1
ATOM 1694 N N . VAL A 1 213 ? 0.908 10.967 7.852 1.00 92.81 213 VAL A N 1
ATOM 1695 C CA . VAL A 1 213 ? -0.288 10.411 7.209 1.00 92.81 213 VAL A CA 1
ATOM 1696 C C . VAL A 1 213 ? -1.522 10.663 8.076 1.00 92.81 213 VAL A C 1
ATOM 1698 O O . VAL A 1 213 ? -1.402 10.820 9.292 1.00 92.81 213 VAL A O 1
ATOM 1701 N N . SER A 1 214 ? -2.689 10.727 7.444 1.00 91.75 214 SER A N 1
ATOM 1702 C CA . SER A 1 214 ? -3.974 10.662 8.141 1.00 91.75 214 SER A CA 1
ATOM 1703 C C . SER A 1 214 ? -4.171 9.253 8.716 1.00 91.75 214 SER A C 1
ATOM 1705 O O . SER A 1 214 ? -3.736 8.267 8.109 1.00 91.75 214 SER A O 1
ATOM 1707 N N . GLY A 1 215 ? -4.799 9.153 9.888 1.00 93.19 215 GLY A N 1
ATOM 1708 C CA . GLY A 1 215 ? -5.022 7.876 10.562 1.00 93.19 215 GLY A CA 1
ATOM 1709 C C . GLY A 1 215 ? -3.812 7.284 11.296 1.00 93.19 215 GLY A C 1
ATOM 1710 O O . GLY A 1 215 ? -2.692 7.805 11.259 1.00 93.19 215 GLY A O 1
ATOM 1711 N N . ILE A 1 216 ? -4.036 6.142 11.951 1.00 94.62 216 ILE A N 1
ATOM 1712 C CA . ILE A 1 216 ? -2.968 5.303 12.503 1.00 94.62 216 ILE A CA 1
ATOM 1713 C C . ILE A 1 216 ? -2.292 4.518 11.370 1.00 94.62 216 ILE A C 1
ATOM 1715 O O . ILE A 1 216 ? -2.950 4.044 10.443 1.00 94.62 216 ILE A O 1
ATOM 1719 N N . PHE A 1 217 ? -0.967 4.368 11.437 1.00 95.06 217 PHE A N 1
ATOM 1720 C CA . PHE A 1 217 ? -0.2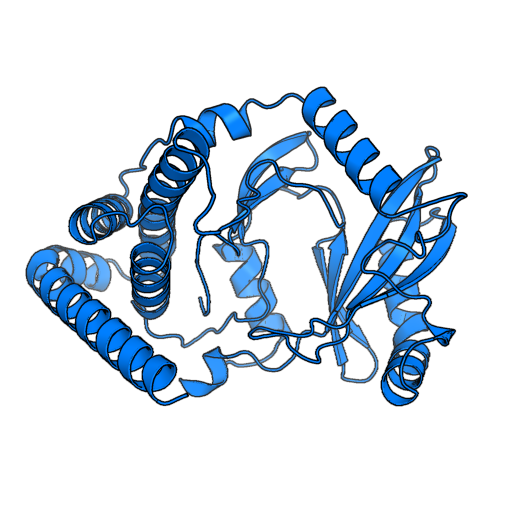08 3.402 10.639 1.00 95.06 217 PHE A CA 1
ATOM 1721 C C . PHE A 1 217 ? 1.044 2.971 11.409 1.00 95.06 217 PHE A C 1
ATOM 1723 O O . PHE A 1 217 ? 2.079 3.639 11.361 1.00 95.06 217 PHE A O 1
ATOM 1730 N N . SER A 1 218 ? 0.953 1.873 12.152 1.00 95.50 218 SER A N 1
ATOM 1731 C CA . SER A 1 218 ? 2.006 1.435 13.073 1.00 95.50 218 SER A CA 1
ATOM 1732 C C . SER A 1 218 ? 2.109 -0.088 13.142 1.00 95.50 218 SER A C 1
ATOM 1734 O O . SER A 1 218 ? 1.257 -0.816 12.633 1.00 95.50 218 SER A O 1
ATOM 1736 N N . LEU A 1 219 ? 3.194 -0.574 13.749 1.00 96.00 219 LEU A N 1
ATOM 1737 C CA . LEU A 1 219 ? 3.380 -1.989 14.044 1.00 96.00 219 LEU A CA 1
ATOM 1738 C C . LEU A 1 219 ? 3.216 -2.216 15.548 1.00 96.00 219 LEU A C 1
ATOM 1740 O O . LEU A 1 219 ? 4.006 -1.699 16.336 1.00 96.00 219 LEU A O 1
ATOM 1744 N N . ILE A 1 220 ? 2.225 -3.014 15.925 1.00 97.12 220 ILE A N 1
ATOM 1745 C CA . ILE A 1 220 ? 1.905 -3.357 17.312 1.00 97.12 220 ILE A CA 1
ATOM 1746 C C . ILE A 1 220 ? 2.487 -4.729 17.628 1.00 97.12 220 ILE A C 1
ATOM 1748 O O . ILE A 1 220 ? 2.306 -5.664 16.851 1.00 97.12 220 ILE A O 1
ATOM 1752 N N . ASN A 1 221 ? 3.188 -4.850 18.754 1.00 95.94 221 ASN A N 1
ATOM 1753 C CA . ASN A 1 221 ? 3.640 -6.129 19.298 1.00 95.94 221 ASN A CA 1
ATOM 1754 C C . ASN A 1 221 ? 2.755 -6.500 20.493 1.00 95.94 221 ASN A C 1
ATOM 1756 O O . ASN A 1 221 ? 2.593 -5.702 21.417 1.00 95.94 221 ASN A O 1
ATOM 1760 N N . SER A 1 222 ? 2.187 -7.698 20.482 1.00 95.25 222 SER A N 1
ATOM 1761 C CA . SER A 1 222 ? 1.339 -8.196 21.558 1.00 95.25 222 SER A CA 1
ATOM 1762 C C . SER A 1 222 ? 1.515 -9.695 21.701 1.00 95.25 222 SER A C 1
ATOM 1764 O O . SER A 1 222 ? 1.276 -10.430 20.749 1.00 95.25 222 SER A O 1
ATOM 1766 N N . GLU A 1 223 ? 1.969 -10.142 22.875 1.00 92.50 223 GLU A N 1
ATOM 1767 C CA . GLU A 1 223 ? 2.091 -11.571 23.203 1.00 92.50 223 GLU A CA 1
ATOM 1768 C C . GLU A 1 223 ? 2.887 -12.385 22.157 1.00 92.50 223 GLU A C 1
ATOM 1770 O O . GLU A 1 223 ? 2.563 -13.525 21.841 1.00 92.50 223 GLU A O 1
ATOM 1775 N N . GLY A 1 224 ? 3.927 -11.786 21.562 1.00 92.00 224 GLY A N 1
ATOM 1776 C CA . GLY A 1 224 ? 4.745 -12.418 20.515 1.00 92.00 224 GLY A CA 1
ATOM 1777 C C . GLY A 1 224 ? 4.156 -12.346 19.098 1.00 92.00 224 GLY A C 1
ATOM 1778 O O . GLY A 1 224 ? 4.838 -12.695 18.128 1.00 92.00 224 GLY A O 1
ATOM 1779 N N . HIS A 1 225 ? 2.937 -11.831 18.950 1.00 94.75 225 HIS A N 1
ATOM 1780 C CA . HIS A 1 225 ? 2.317 -11.511 17.670 1.00 94.75 225 HIS A CA 1
ATOM 1781 C C . HIS A 1 225 ? 2.618 -10.071 17.261 1.00 94.75 225 HIS A C 1
ATOM 1783 O O . HIS A 1 225 ? 2.785 -9.173 18.084 1.00 94.75 225 HIS A O 1
ATOM 1789 N N . TYR A 1 226 ? 2.664 -9.845 15.951 1.00 95.56 226 TYR A N 1
ATOM 1790 C CA . TYR A 1 226 ? 2.841 -8.516 15.383 1.00 95.56 226 TYR A CA 1
ATOM 1791 C C . TYR A 1 226 ? 1.641 -8.186 14.514 1.00 95.56 226 TYR A C 1
ATOM 1793 O O . TYR A 1 226 ? 1.244 -9.019 13.707 1.00 95.56 226 TYR A O 1
ATOM 1801 N N . PHE A 1 227 ? 1.113 -6.971 14.621 1.00 96.44 227 PHE A N 1
ATOM 1802 C CA . PHE A 1 227 ? -0.005 -6.492 13.814 1.00 96.44 227 PHE A CA 1
ATOM 1803 C C . PHE A 1 227 ? 0.351 -5.164 13.164 1.00 96.44 227 PHE A C 1
ATOM 1805 O O . PHE A 1 227 ? 0.855 -4.262 13.826 1.00 96.44 227 PHE A O 1
ATOM 1812 N N . ILE A 1 228 ? 0.068 -5.026 11.872 1.00 95.88 228 ILE A N 1
ATOM 1813 C CA . ILE A 1 228 ? 0.014 -3.713 11.233 1.00 95.88 228 ILE A CA 1
ATOM 1814 C C . ILE A 1 228 ? -1.334 -3.106 11.616 1.00 95.88 228 ILE A C 1
ATOM 1816 O O . ILE A 1 228 ? -2.371 -3.584 11.150 1.00 95.88 228 ILE A O 1
ATOM 1820 N N . ALA A 1 229 ? -1.304 -2.077 12.458 1.00 97.06 229 ALA A N 1
ATOM 1821 C CA . ALA A 1 229 ? -2.457 -1.246 12.764 1.00 97.06 229 ALA A CA 1
ATOM 1822 C C . ALA A 1 229 ? -2.570 -0.154 11.701 1.00 97.06 229 ALA A C 1
ATOM 1824 O O . ALA A 1 229 ? -1.598 0.563 11.446 1.00 97.06 229 ALA A O 1
ATOM 1825 N N . ARG A 1 230 ? -3.735 -0.028 11.064 1.00 95.81 230 ARG A N 1
ATOM 1826 C CA . ARG A 1 230 ? -3.989 1.022 10.076 1.00 95.81 230 ARG A CA 1
ATOM 1827 C C . ARG A 1 230 ? -5.432 1.501 10.080 1.00 95.81 230 ARG A C 1
ATOM 1829 O O . ARG A 1 230 ? -6.340 0.672 10.066 1.00 95.81 230 ARG A O 1
ATOM 1836 N N . THR A 1 231 ? -5.653 2.810 9.986 1.00 95.31 231 THR A N 1
ATOM 1837 C CA . THR A 1 231 ? -6.991 3.317 9.657 1.00 95.31 231 THR A CA 1
ATOM 1838 C C . THR A 1 231 ? -7.338 2.906 8.224 1.00 95.31 231 THR A C 1
ATOM 1840 O O . THR A 1 231 ? -6.531 3.031 7.295 1.00 95.31 231 THR A O 1
ATOM 1843 N N . LYS A 1 232 ? -8.543 2.376 8.026 1.00 92.81 232 LYS A N 1
ATOM 1844 C CA . LYS A 1 232 ? -9.089 2.012 6.719 1.00 92.81 232 LYS A CA 1
ATOM 1845 C C . LYS A 1 232 ? -9.616 3.256 6.012 1.00 92.81 232 LYS A C 1
ATOM 1847 O O . LYS A 1 232 ? -10.812 3.507 5.980 1.00 92.81 232 LYS A O 1
ATOM 1852 N N . LEU A 1 233 ? -8.693 4.008 5.425 1.00 88.69 233 LEU A N 1
ATOM 1853 C CA . LEU A 1 233 ? -9.018 5.143 4.568 1.00 88.69 233 LEU A CA 1
ATOM 1854 C C . LEU A 1 233 ? -9.330 4.648 3.145 1.00 88.69 233 LEU A C 1
ATOM 1856 O O . LEU A 1 233 ? -8.608 3.775 2.641 1.00 88.69 233 LEU A O 1
ATOM 1860 N N . PRO A 1 234 ? -10.381 5.162 2.487 1.00 88.94 234 PRO A N 1
ATOM 1861 C CA . PRO A 1 234 ? -10.633 4.882 1.092 1.00 88.94 234 PRO A CA 1
ATOM 1862 C C . PRO A 1 234 ? -9.610 5.609 0.211 1.00 88.94 234 PRO A C 1
ATOM 1864 O O . PRO A 1 234 ? -8.949 6.577 0.606 1.00 88.94 234 PRO A O 1
ATOM 1867 N N . THR A 1 235 ? -9.482 5.113 -1.010 1.00 91.50 235 THR A N 1
ATOM 1868 C CA . THR A 1 235 ? -8.510 5.566 -2.000 1.00 91.50 235 THR A CA 1
ATOM 1869 C C . THR A 1 235 ? -9.227 5.805 -3.321 1.00 91.50 235 THR A C 1
ATOM 1871 O O . THR A 1 235 ? -10.181 5.106 -3.654 1.00 91.50 235 THR A O 1
ATOM 1874 N N . PHE A 1 236 ? -8.780 6.815 -4.061 1.00 92.19 236 PHE A N 1
ATOM 1875 C CA . PHE A 1 236 ? -9.250 7.080 -5.421 1.00 92.19 236 PHE A CA 1
ATOM 1876 C C . PHE A 1 236 ? -8.536 6.195 -6.452 1.00 92.19 236 PHE A C 1
ATOM 1878 O O . PHE A 1 236 ? -9.044 5.972 -7.550 1.00 92.19 236 PHE A O 1
ATOM 1885 N N . VAL A 1 237 ? -7.363 5.672 -6.097 1.00 92.62 237 VAL A N 1
ATOM 1886 C CA . VAL A 1 237 ? -6.657 4.620 -6.822 1.00 92.62 237 VAL A CA 1
ATOM 1887 C C . VAL A 1 237 ? -7.146 3.251 -6.331 1.00 92.62 237 VAL A C 1
ATOM 1889 O O . VAL A 1 237 ? -6.453 2.547 -5.600 1.00 92.62 237 VAL A O 1
ATOM 1892 N N . ASP A 1 238 ? -8.347 2.867 -6.763 1.00 89.38 238 ASP A N 1
ATOM 1893 C CA . ASP A 1 238 ? -8.928 1.543 -6.509 1.00 89.38 238 ASP A CA 1
ATOM 1894 C C . ASP A 1 238 ? -9.383 0.894 -7.821 1.00 89.38 238 ASP A C 1
ATOM 1896 O O . ASP A 1 238 ? -10.469 1.156 -8.342 1.00 89.38 238 ASP A O 1
ATOM 1900 N N . PHE A 1 239 ? -8.519 0.062 -8.402 1.00 90.56 239 PHE A N 1
ATOM 1901 C CA . PHE A 1 239 ? -8.837 -0.647 -9.637 1.00 90.56 239 PHE A CA 1
ATOM 1902 C C . PHE A 1 239 ? -9.476 -2.000 -9.327 1.00 90.56 239 PHE A C 1
ATOM 1904 O O . PHE A 1 239 ? -8.814 -2.917 -8.838 1.00 90.56 239 PHE A O 1
ATOM 1911 N N . LYS A 1 240 ? -10.738 -2.175 -9.729 1.00 89.31 240 LYS A N 1
ATOM 1912 C CA . LYS A 1 240 ? -11.373 -3.497 -9.823 1.00 89.31 240 LYS A CA 1
ATOM 1913 C C . LYS A 1 240 ? -10.857 -4.207 -11.075 1.00 89.31 240 LYS A C 1
ATOM 1915 O O . LYS A 1 240 ? -11.409 -4.056 -12.159 1.00 89.31 240 LYS A O 1
ATOM 1920 N N . ILE A 1 241 ? -9.721 -4.894 -10.934 1.00 89.50 241 ILE A N 1
ATOM 1921 C CA . ILE A 1 241 ? -9.031 -5.537 -12.057 1.00 89.50 241 ILE A CA 1
ATOM 1922 C C . ILE A 1 241 ? -9.756 -6.824 -12.461 1.00 89.50 241 ILE A C 1
ATOM 1924 O O . ILE A 1 241 ? -9.585 -7.861 -11.824 1.00 89.50 241 ILE A O 1
ATOM 1928 N N . ASP A 1 242 ? -10.519 -6.758 -13.551 1.00 91.00 242 ASP A N 1
ATOM 1929 C CA . ASP A 1 242 ? -11.172 -7.905 -14.185 1.00 91.00 242 ASP A CA 1
ATOM 1930 C C . ASP A 1 242 ? -11.294 -7.733 -15.714 1.00 91.00 242 ASP A C 1
ATOM 1932 O O . ASP A 1 242 ? -11.117 -6.643 -16.267 1.00 91.00 242 ASP A O 1
ATOM 1936 N N . ASP A 1 243 ? -11.613 -8.811 -16.431 1.00 87.25 243 ASP A N 1
ATOM 1937 C CA . ASP A 1 243 ? -11.695 -8.787 -17.900 1.00 87.25 243 ASP A CA 1
ATOM 1938 C C . ASP A 1 243 ? -12.778 -7.831 -18.447 1.00 87.25 243 ASP A C 1
ATOM 1940 O O . ASP A 1 243 ? -12.679 -7.345 -19.585 1.00 87.25 243 ASP A O 1
ATOM 1944 N N . LYS A 1 244 ? -13.784 -7.508 -17.625 1.00 91.69 244 LYS A N 1
ATOM 1945 C CA . LYS A 1 244 ? -14.939 -6.661 -17.947 1.00 91.69 244 LYS A CA 1
ATOM 1946 C C . LYS A 1 244 ? -14.686 -5.171 -17.691 1.00 91.69 244 LYS A C 1
ATOM 1948 O O . LYS A 1 244 ? -15.577 -4.370 -17.974 1.00 91.69 244 LYS A O 1
ATOM 1953 N N . MET A 1 245 ? -13.488 -4.773 -17.245 1.00 94.00 245 MET A N 1
ATOM 1954 C CA . MET A 1 245 ? -13.112 -3.360 -17.108 1.00 94.00 245 MET A CA 1
ATOM 1955 C C . MET A 1 245 ? -13.415 -2.564 -18.387 1.00 94.00 245 MET A C 1
ATOM 1957 O O . MET A 1 245 ? -13.093 -2.990 -19.510 1.00 94.00 245 MET A O 1
ATOM 1961 N N . ASN A 1 246 ? -13.995 -1.375 -18.211 1.00 95.00 246 ASN A N 1
ATOM 1962 C CA . ASN A 1 246 ? -14.288 -0.471 -19.317 1.00 95.00 246 ASN A CA 1
ATOM 1963 C C . ASN A 1 246 ? -12.989 0.114 -19.920 1.00 95.00 246 ASN A C 1
ATOM 1965 O O . ASN A 1 246 ? -11.882 -0.046 -19.396 1.00 95.00 246 ASN A O 1
ATOM 1969 N N . LYS A 1 247 ? -13.112 0.780 -21.073 1.00 95.00 247 LYS A N 1
ATOM 1970 C CA . LYS A 1 247 ? -11.961 1.320 -21.817 1.00 95.00 247 LYS A CA 1
ATOM 1971 C C . LYS A 1 247 ? -11.203 2.401 -21.037 1.00 95.00 247 LYS A C 1
ATOM 1973 O O . LYS A 1 247 ? -9.984 2.497 -21.175 1.00 95.00 247 LYS A O 1
ATOM 1978 N N . GLU A 1 248 ? -11.910 3.214 -20.260 1.00 95.31 248 GLU A N 1
ATOM 1979 C CA . GLU A 1 248 ? -11.308 4.284 -19.470 1.00 95.31 248 GLU A CA 1
ATOM 1980 C C . GLU A 1 248 ? -10.505 3.722 -18.297 1.00 95.31 248 GLU A C 1
ATOM 1982 O O . GLU A 1 248 ? -9.336 4.070 -18.153 1.00 95.31 248 GLU A O 1
ATOM 1987 N N . ASP A 1 249 ? -11.059 2.767 -17.553 1.00 94.88 249 ASP A N 1
ATOM 1988 C CA . ASP A 1 249 ? -10.366 2.113 -16.443 1.00 94.88 249 ASP A CA 1
ATOM 1989 C C . ASP A 1 249 ? -9.136 1.344 -16.924 1.00 94.88 249 ASP A C 1
ATOM 1991 O O . ASP A 1 249 ? -8.077 1.417 -16.303 1.00 94.88 249 ASP A O 1
ATOM 1995 N N . LYS A 1 250 ? -9.222 0.665 -18.078 1.00 95.81 250 LYS A N 1
ATOM 1996 C CA . LYS A 1 250 ? -8.060 0.017 -18.714 1.00 95.81 250 LYS A CA 1
ATOM 1997 C C . LYS A 1 250 ? -6.961 1.028 -19.054 1.00 95.81 250 LYS A C 1
ATOM 1999 O O . LYS A 1 250 ? -5.780 0.750 -18.836 1.00 95.81 250 LYS A O 1
ATOM 2004 N N . ARG A 1 251 ? -7.333 2.208 -19.566 1.00 96.12 251 ARG A N 1
ATOM 2005 C CA . ARG A 1 251 ? -6.393 3.301 -19.864 1.00 96.12 251 ARG A CA 1
ATOM 2006 C C . ARG A 1 251 ? -5.760 3.851 -18.584 1.00 96.12 251 ARG A C 1
ATOM 2008 O O . ARG A 1 251 ? -4.537 3.954 -18.534 1.00 96.12 251 ARG A O 1
ATOM 2015 N N . ASN A 1 252 ? -6.566 4.144 -17.564 1.00 96.81 252 ASN A N 1
ATOM 2016 C CA . ASN A 1 252 ? -6.117 4.678 -16.277 1.00 96.81 252 ASN A CA 1
ATOM 2017 C C . ASN A 1 252 ? -5.191 3.690 -15.555 1.00 96.81 252 ASN A C 1
ATOM 2019 O O . ASN A 1 252 ? -4.112 4.076 -15.111 1.00 96.81 252 ASN A O 1
ATOM 2023 N N . LEU A 1 253 ? -5.543 2.400 -15.532 1.00 96.56 253 LEU A N 1
ATOM 2024 C CA . LEU A 1 253 ? -4.698 1.330 -14.999 1.00 96.56 253 LEU A CA 1
ATOM 2025 C C . LEU A 1 253 ? -3.366 1.238 -15.754 1.00 96.56 253 LEU A C 1
ATOM 2027 O O . LEU A 1 253 ? -2.303 1.116 -15.140 1.00 96.56 253 LEU A O 1
ATOM 2031 N N . GLY A 1 254 ? -3.400 1.314 -17.087 1.00 96.62 254 GLY A N 1
ATOM 2032 C CA . GLY A 1 254 ? -2.190 1.281 -17.903 1.00 96.62 254 GLY A CA 1
ATOM 2033 C C . GLY A 1 254 ? -1.263 2.467 -17.631 1.00 96.62 254 GLY A C 1
ATOM 2034 O O . GLY A 1 254 ? -0.059 2.291 -17.443 1.00 96.62 254 GLY A O 1
ATOM 2035 N N . GLU A 1 255 ? -1.824 3.671 -17.546 1.00 97.06 255 GLU A N 1
ATOM 2036 C CA . GLU A 1 255 ? -1.084 4.891 -17.229 1.00 97.06 255 GLU A CA 1
ATOM 2037 C C . GLU A 1 255 ? -0.507 4.866 -15.808 1.00 97.06 255 GLU A C 1
ATOM 2039 O O . GLU A 1 255 ? 0.673 5.170 -15.611 1.00 97.06 255 GLU A O 1
ATOM 2044 N N . PHE A 1 256 ? -1.304 4.420 -14.834 1.00 97.50 256 PHE A N 1
ATOM 2045 C CA . PHE A 1 256 ? -0.863 4.235 -13.457 1.00 97.50 256 PHE A CA 1
ATOM 2046 C C . PHE A 1 256 ? 0.276 3.216 -13.368 1.00 97.50 256 PHE A C 1
ATOM 2048 O O . PHE A 1 256 ? 1.273 3.463 -12.700 1.00 97.50 256 PHE A O 1
ATOM 2055 N N . THR A 1 257 ? 0.204 2.112 -14.112 1.00 96.94 257 THR A N 1
ATOM 2056 C CA . THR A 1 257 ? 1.267 1.093 -14.137 1.00 96.94 257 THR A CA 1
ATOM 2057 C C . THR A 1 257 ? 2.586 1.648 -14.698 1.00 96.94 257 THR A C 1
ATOM 2059 O O . THR A 1 257 ? 3.657 1.361 -14.158 1.00 96.94 257 THR A O 1
ATOM 2062 N N . ILE A 1 258 ? 2.536 2.492 -15.739 1.00 97.75 258 ILE A N 1
ATOM 2063 C CA . ILE A 1 258 ? 3.724 3.189 -16.273 1.00 97.75 258 ILE A CA 1
ATOM 2064 C C . ILE A 1 258 ? 4.306 4.143 -15.226 1.00 97.75 258 ILE A C 1
ATOM 2066 O O . ILE A 1 258 ? 5.527 4.174 -15.037 1.00 97.75 258 ILE A O 1
ATOM 2070 N N . PHE A 1 259 ? 3.442 4.889 -14.531 1.00 97.81 259 PHE A N 1
ATOM 2071 C CA . PHE A 1 259 ? 3.837 5.757 -13.426 1.00 97.81 259 PHE A CA 1
ATOM 2072 C C . PHE A 1 259 ? 4.502 4.970 -12.292 1.00 97.81 259 PHE A C 1
ATOM 2074 O O . PHE A 1 259 ? 5.578 5.355 -11.842 1.00 97.81 259 PHE A O 1
ATOM 2081 N N . LEU A 1 260 ? 3.931 3.837 -11.880 1.00 96.88 260 LEU A N 1
ATOM 2082 C CA . LEU A 1 260 ? 4.505 2.979 -10.844 1.00 96.88 260 LEU A CA 1
ATOM 2083 C C . LEU A 1 260 ? 5.876 2.439 -11.229 1.00 96.88 260 LEU A C 1
ATOM 2085 O O . LEU A 1 260 ? 6.765 2.377 -10.385 1.00 96.88 260 LEU A O 1
ATOM 2089 N N . SER A 1 261 ? 6.076 2.093 -12.500 1.00 97.25 261 SER A N 1
ATOM 2090 C CA . SER A 1 261 ? 7.379 1.642 -12.985 1.00 97.25 261 SER A CA 1
ATOM 2091 C C . SER A 1 261 ? 8.447 2.738 -12.855 1.00 97.25 261 SER A C 1
ATOM 2093 O O . SER A 1 261 ? 9.546 2.473 -12.367 1.00 97.25 261 SER A O 1
ATOM 2095 N N . ASN A 1 262 ? 8.103 3.990 -13.183 1.00 97.88 262 ASN A N 1
ATOM 2096 C CA . ASN A 1 262 ? 8.982 5.142 -12.962 1.00 97.88 262 ASN A CA 1
ATOM 2097 C C . ASN A 1 262 ? 9.232 5.419 -11.475 1.00 97.88 262 ASN A C 1
ATOM 2099 O O . ASN A 1 262 ? 10.381 5.598 -11.073 1.00 97.88 262 ASN A O 1
ATOM 2103 N N . LEU A 1 263 ? 8.169 5.421 -10.663 1.00 95.88 263 LEU A N 1
ATOM 2104 C CA . LEU A 1 263 ? 8.250 5.624 -9.218 1.00 95.88 263 LEU A CA 1
ATOM 2105 C C . LEU A 1 263 ? 9.165 4.579 -8.578 1.00 95.88 263 LEU A C 1
ATOM 2107 O O . LEU A 1 263 ? 10.027 4.927 -7.776 1.00 95.88 263 LEU A O 1
ATOM 2111 N N . TYR A 1 264 ? 9.038 3.314 -8.978 1.00 94.88 264 TYR A N 1
ATOM 2112 C CA . TYR A 1 264 ? 9.927 2.254 -8.524 1.00 94.88 264 TYR A CA 1
ATOM 2113 C C . TYR A 1 264 ? 11.389 2.539 -8.890 1.00 94.88 264 TYR A C 1
ATOM 2115 O O . TYR A 1 264 ? 12.260 2.407 -8.033 1.00 94.88 264 TYR A O 1
ATOM 2123 N N . GLY A 1 265 ? 11.661 3.001 -10.117 1.00 95.81 265 GLY A N 1
ATOM 2124 C CA . GLY A 1 265 ? 13.001 3.420 -10.540 1.00 95.81 265 GLY A CA 1
ATOM 2125 C C . GLY A 1 265 ? 13.581 4.545 -9.672 1.00 95.81 265 GLY A C 1
ATOM 2126 O O . GLY A 1 265 ? 14.710 4.434 -9.197 1.00 95.81 265 GLY A O 1
ATOM 2127 N N . LEU A 1 266 ? 12.793 5.5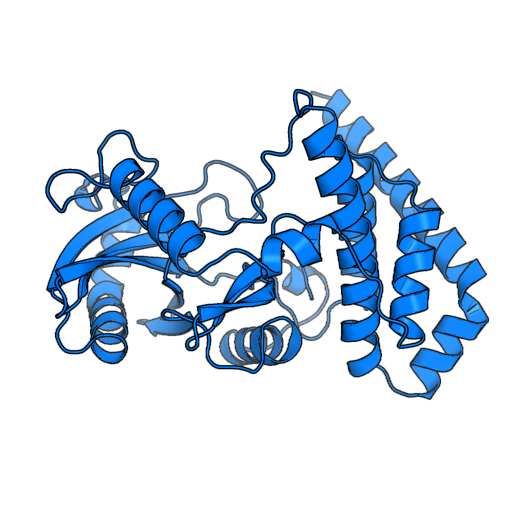88 -9.385 1.00 95.19 266 LEU A N 1
ATOM 2128 C CA . LEU A 1 266 ? 13.195 6.698 -8.506 1.00 95.19 266 LEU A CA 1
ATOM 2129 C C . LEU A 1 266 ? 13.512 6.223 -7.084 1.00 95.19 266 LEU A C 1
ATOM 2131 O O . LEU A 1 266 ? 14.522 6.602 -6.492 1.00 95.19 266 LEU A O 1
ATOM 2135 N N . LEU A 1 267 ? 12.645 5.378 -6.527 1.00 92.25 267 LEU A N 1
ATOM 2136 C CA . LEU A 1 267 ? 12.823 4.819 -5.193 1.00 92.25 267 LEU A CA 1
ATOM 2137 C C . LEU A 1 267 ? 14.080 3.951 -5.138 1.00 92.25 267 LEU A C 1
ATOM 2139 O O . LEU A 1 267 ? 14.906 4.095 -4.240 1.00 92.25 267 LEU A O 1
ATOM 2143 N N . GLN A 1 268 ? 14.263 3.082 -6.123 1.00 91.62 268 GLN A N 1
ATOM 2144 C CA . GLN A 1 268 ? 15.389 2.167 -6.177 1.00 91.62 268 GLN A CA 1
ATOM 2145 C C . GLN A 1 268 ? 16.728 2.870 -6.406 1.00 91.62 268 GLN A C 1
ATOM 2147 O O . GLN A 1 268 ? 17.718 2.471 -5.794 1.00 91.62 268 GLN A O 1
ATOM 2152 N N . ARG A 1 269 ? 16.760 3.955 -7.191 1.00 93.31 269 ARG A N 1
ATOM 2153 C CA . ARG A 1 269 ? 17.939 4.825 -7.319 1.00 93.31 269 ARG A CA 1
ATOM 2154 C C . ARG A 1 269 ? 18.503 5.209 -5.950 1.00 93.31 269 ARG A C 1
ATOM 2156 O O . ARG A 1 269 ? 19.703 5.090 -5.732 1.00 93.31 269 ARG A O 1
ATOM 2163 N N . ASN A 1 270 ? 17.633 5.575 -5.009 1.00 89.44 270 ASN A N 1
ATOM 2164 C CA . ASN A 1 270 ? 18.019 5.992 -3.658 1.00 89.44 270 ASN A CA 1
ATOM 2165 C C . ASN A 1 270 ? 18.530 4.847 -2.760 1.00 89.44 270 ASN A C 1
ATOM 2167 O O . ASN A 1 270 ? 18.987 5.112 -1.651 1.00 89.44 270 ASN A O 1
ATOM 2171 N N . GLN A 1 271 ? 18.453 3.590 -3.211 1.00 87.50 271 GLN A N 1
ATOM 2172 C CA . GLN A 1 271 ? 19.020 2.422 -2.518 1.00 87.50 271 GLN A CA 1
ATOM 2173 C C . GLN A 1 271 ? 20.365 1.978 -3.096 1.00 87.50 271 GLN A C 1
ATOM 2175 O O . GLN A 1 271 ? 21.030 1.135 -2.500 1.00 87.50 271 GLN A O 1
ATOM 2180 N N . MET A 1 272 ? 20.743 2.491 -4.267 1.00 90.94 272 MET A N 1
ATOM 2181 C CA . MET A 1 272 ? 21.934 2.061 -4.988 1.00 90.94 272 MET A CA 1
ATOM 2182 C C . MET A 1 272 ? 23.090 3.036 -4.788 1.00 90.94 272 MET A C 1
ATOM 2184 O O . MET A 1 272 ? 22.891 4.251 -4.736 1.00 90.94 272 MET A O 1
ATOM 2188 N N . THR A 1 273 ? 24.315 2.513 -4.772 1.00 93.81 273 THR A N 1
ATOM 2189 C CA . THR A 1 273 ? 25.523 3.333 -4.918 1.00 93.81 273 THR A CA 1
ATOM 2190 C C . THR A 1 273 ? 25.580 3.963 -6.312 1.00 93.81 273 THR A C 1
ATOM 2192 O O . THR A 1 273 ? 24.959 3.473 -7.257 1.00 93.81 273 THR A O 1
ATOM 2195 N N . VAL A 1 274 ? 26.377 5.024 -6.474 1.00 95.12 274 VAL A N 1
ATOM 2196 C CA . VAL A 1 274 ? 26.600 5.657 -7.789 1.00 95.12 274 VAL A CA 1
ATOM 2197 C C . VAL A 1 274 ? 27.105 4.636 -8.816 1.00 95.12 274 VAL A C 1
ATOM 2199 O O . VAL A 1 274 ? 26.551 4.540 -9.906 1.00 95.12 274 VAL A O 1
ATOM 2202 N N . SER A 1 275 ? 28.060 3.783 -8.434 1.00 96.31 275 SER A N 1
ATOM 2203 C CA . SER A 1 275 ? 28.597 2.734 -9.311 1.00 96.31 275 SER A CA 1
ATOM 2204 C C . SER A 1 275 ? 27.549 1.702 -9.746 1.00 96.31 275 SER A C 1
ATOM 2206 O O . SER A 1 275 ? 27.555 1.261 -10.894 1.00 96.31 275 SER A O 1
ATOM 2208 N N . GLN A 1 276 ? 26.619 1.328 -8.861 1.00 94.81 276 GLN A N 1
ATOM 2209 C CA . GLN A 1 276 ? 25.510 0.432 -9.203 1.00 94.81 276 GLN A CA 1
ATOM 2210 C C . GLN A 1 276 ? 24.541 1.091 -10.191 1.00 94.81 276 GLN A C 1
ATOM 2212 O O . GLN A 1 276 ? 24.105 0.442 -11.141 1.00 94.81 276 GLN A O 1
ATOM 2217 N N . GLN A 1 277 ? 24.237 2.379 -9.998 1.00 95.44 277 GLN A N 1
ATOM 2218 C CA . GLN A 1 277 ? 23.389 3.147 -10.914 1.00 95.44 277 GLN A CA 1
ATOM 2219 C C . GLN A 1 277 ? 24.026 3.242 -12.308 1.00 95.44 277 GLN A C 1
ATOM 2221 O O . GLN A 1 277 ? 23.370 2.951 -13.306 1.00 95.44 277 GLN A O 1
ATOM 2226 N N . GLU A 1 278 ? 25.310 3.597 -12.381 1.00 96.38 278 GLU A N 1
ATOM 2227 C CA . GLU A 1 278 ? 26.061 3.699 -13.638 1.00 96.38 278 GLU A CA 1
ATOM 2228 C C . GLU A 1 278 ? 26.137 2.360 -14.369 1.00 96.38 278 GLU A C 1
ATOM 2230 O O . GLU A 1 278 ? 25.898 2.296 -15.577 1.00 96.38 278 GLU A O 1
ATOM 2235 N N . TRP A 1 279 ? 26.420 1.276 -13.641 1.00 96.06 279 TRP A N 1
ATOM 2236 C CA . TRP A 1 279 ? 26.439 -0.062 -14.220 1.00 96.06 279 TRP A CA 1
ATOM 2237 C C . TRP A 1 279 ? 25.072 -0.434 -14.797 1.00 96.06 279 TRP A C 1
ATOM 2239 O O . TRP A 1 279 ? 24.991 -0.896 -15.936 1.00 96.06 279 TRP A O 1
ATOM 2249 N N . LEU A 1 280 ? 23.995 -0.197 -14.046 1.00 95.56 280 LEU A N 1
ATOM 2250 C CA . LEU A 1 280 ? 22.640 -0.525 -14.477 1.00 95.56 280 LEU A CA 1
ATOM 2251 C C . LEU A 1 280 ? 22.240 0.259 -15.736 1.00 95.56 280 LEU A C 1
ATOM 2253 O O . LEU A 1 280 ? 21.680 -0.321 -16.664 1.00 95.56 280 LEU A O 1
ATOM 2257 N N . LEU A 1 281 ? 22.572 1.552 -15.800 1.00 96.56 281 LEU A N 1
ATOM 2258 C CA . LEU A 1 281 ? 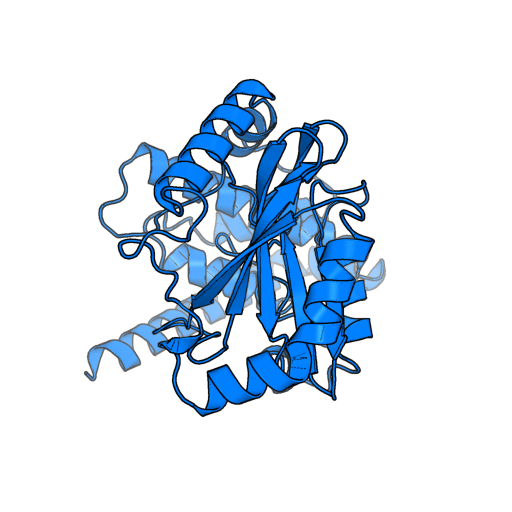22.289 2.403 -16.960 1.00 96.56 281 LEU A CA 1
ATOM 2259 C C . LEU A 1 281 ? 23.128 2.021 -18.186 1.00 96.56 281 LEU A C 1
ATOM 2261 O O . LEU A 1 281 ? 22.593 1.949 -19.292 1.00 96.56 281 LEU A O 1
ATOM 2265 N N . LYS A 1 282 ? 24.417 1.710 -17.999 1.00 97.81 282 LYS A N 1
ATOM 2266 C CA . LYS A 1 282 ? 25.307 1.245 -19.077 1.00 97.81 282 LYS A CA 1
ATOM 2267 C C . LYS A 1 282 ? 24.844 -0.084 -19.680 1.00 97.81 282 LYS A C 1
ATOM 2269 O O . LYS A 1 282 ? 25.054 -0.322 -20.864 1.00 97.81 282 LYS A O 1
ATOM 2274 N N . ASN A 1 283 ? 24.206 -0.936 -18.878 1.00 97.44 283 ASN A N 1
ATOM 2275 C CA . ASN A 1 283 ? 23.736 -2.261 -19.284 1.00 97.44 283 ASN A CA 1
ATOM 2276 C C . ASN A 1 283 ? 22.213 -2.323 -19.496 1.00 97.44 283 ASN A C 1
ATOM 2278 O O . ASN A 1 283 ? 21.644 -3.416 -19.514 1.00 97.44 283 ASN A O 1
ATOM 2282 N N . LYS A 1 284 ? 21.533 -1.179 -19.663 1.00 96.81 284 LYS A N 1
ATOM 2283 C CA . LYS A 1 284 ? 20.062 -1.117 -19.714 1.00 96.81 284 LYS A CA 1
ATOM 2284 C C . LYS A 1 284 ? 19.438 -2.013 -20.787 1.00 96.81 284 LYS A C 1
ATOM 2286 O O . LYS A 1 284 ? 18.399 -2.617 -20.531 1.00 96.81 284 LYS A O 1
ATOM 2291 N N . ASP A 1 285 ? 20.073 -2.140 -21.952 1.00 97.50 285 ASP A N 1
ATOM 2292 C CA . ASP A 1 285 ? 19.545 -2.934 -23.068 1.00 97.50 285 ASP A CA 1
ATOM 2293 C C . ASP A 1 285 ? 19.638 -4.434 -22.766 1.00 97.50 285 ASP A C 1
ATOM 2295 O O . ASP A 1 285 ? 18.667 -5.168 -22.951 1.00 97.50 285 ASP A O 1
ATOM 2299 N N . LEU A 1 286 ? 20.769 -4.874 -22.200 1.00 96.88 286 LEU A N 1
ATOM 2300 C CA . LEU A 1 286 ? 20.962 -6.248 -21.731 1.00 96.88 286 LEU A CA 1
ATOM 2301 C C . LEU A 1 286 ? 19.961 -6.595 -20.621 1.00 96.88 286 LEU A C 1
ATOM 2303 O O . LEU A 1 286 ? 19.263 -7.604 -20.705 1.00 96.88 286 LEU A O 1
ATOM 2307 N N . VAL A 1 287 ? 19.850 -5.737 -19.603 1.00 95.38 287 VAL A N 1
ATOM 2308 C CA . VAL A 1 287 ? 18.915 -5.931 -18.485 1.00 95.38 287 VAL A CA 1
ATOM 2309 C C . VAL A 1 287 ? 17.471 -5.979 -18.987 1.00 95.38 287 VAL A C 1
ATOM 2311 O O . VAL A 1 287 ? 16.699 -6.839 -18.566 1.00 95.38 287 VAL A O 1
ATOM 2314 N N . SER A 1 288 ? 17.108 -5.105 -19.929 1.00 96.75 288 SER A N 1
ATOM 2315 C CA . SER A 1 288 ? 15.776 -5.088 -20.540 1.00 96.75 288 SER A CA 1
ATOM 2316 C C . SER A 1 288 ? 15.464 -6.375 -21.299 1.00 96.75 288 SER A C 1
ATOM 2318 O O . SER A 1 288 ? 14.357 -6.911 -21.176 1.00 96.75 288 SER A O 1
ATOM 2320 N N . ALA A 1 289 ? 16.428 -6.885 -22.070 1.00 96.94 289 ALA A N 1
ATOM 2321 C CA . ALA A 1 289 ? 16.283 -8.125 -22.823 1.00 96.94 289 ALA A CA 1
ATOM 2322 C C . ALA A 1 289 ? 16.082 -9.329 -21.890 1.00 96.94 289 ALA A C 1
ATOM 2324 O O . ALA A 1 289 ? 15.126 -10.091 -22.070 1.00 96.94 289 ALA A O 1
ATOM 2325 N N . GLU A 1 290 ? 16.912 -9.459 -20.852 1.00 96.00 290 GLU A N 1
ATOM 2326 C CA . GLU A 1 290 ? 16.826 -10.564 -19.891 1.00 96.00 290 GLU A CA 1
ATOM 2327 C C . GLU A 1 290 ? 15.545 -10.506 -19.049 1.00 96.00 290 GLU A C 1
ATOM 2329 O O . GLU A 1 290 ? 14.865 -11.523 -18.896 1.00 96.00 290 GLU A O 1
ATOM 2334 N N . LEU A 1 291 ? 15.128 -9.322 -18.583 1.00 95.56 291 LEU A N 1
ATOM 2335 C CA . LEU A 1 291 ? 13.848 -9.162 -17.880 1.00 95.56 291 LEU A CA 1
ATOM 2336 C C . LEU A 1 291 ? 12.660 -9.516 -18.779 1.00 95.56 291 LEU A C 1
ATOM 2338 O O . LEU A 1 291 ? 11.749 -10.226 -18.356 1.00 95.56 291 LEU A O 1
ATOM 2342 N N . THR A 1 292 ? 12.673 -9.075 -20.038 1.00 96.31 292 THR A N 1
ATOM 2343 C CA . THR A 1 292 ? 11.612 -9.407 -20.999 1.00 96.31 292 THR A CA 1
ATOM 2344 C C . THR A 1 292 ? 11.533 -10.915 -21.235 1.00 96.31 292 THR A C 1
ATOM 2346 O O . THR A 1 292 ? 10.439 -11.489 -21.253 1.00 96.31 292 THR A O 1
ATOM 2349 N N . LYS A 1 293 ? 12.684 -11.575 -21.398 1.00 96.25 293 LYS A N 1
ATOM 2350 C CA . LYS A 1 293 ? 12.778 -13.029 -21.563 1.00 96.25 293 LYS A CA 1
ATOM 2351 C C . LYS A 1 293 ? 12.263 -13.765 -20.326 1.00 96.25 293 LYS A C 1
ATOM 2353 O O . LYS A 1 293 ? 11.472 -14.702 -20.468 1.00 96.25 293 LYS A O 1
ATOM 2358 N N . PHE A 1 294 ? 12.656 -13.319 -19.134 1.00 95.00 294 PHE A N 1
ATOM 2359 C CA . PHE A 1 294 ? 12.189 -13.867 -17.865 1.00 95.00 294 PHE A CA 1
ATOM 2360 C C . PHE A 1 294 ? 10.664 -13.766 -17.738 1.00 95.00 294 PHE A C 1
ATOM 2362 O O . PHE A 1 294 ? 10.003 -14.784 -17.549 1.00 95.00 294 PHE A O 1
ATOM 2369 N N . VAL A 1 295 ? 10.092 -12.572 -17.927 1.00 94.94 295 VAL A N 1
ATOM 2370 C CA . VAL A 1 295 ? 8.644 -12.325 -17.806 1.00 94.94 295 VAL A CA 1
ATOM 2371 C C . VAL A 1 295 ? 7.849 -13.209 -18.769 1.00 94.94 295 VAL A C 1
ATOM 2373 O O . VAL A 1 295 ? 6.888 -13.860 -18.358 1.00 94.94 295 VAL A O 1
ATOM 2376 N N . LYS A 1 296 ? 8.270 -13.301 -20.037 1.00 94.50 296 LYS A N 1
ATOM 2377 C CA . LYS A 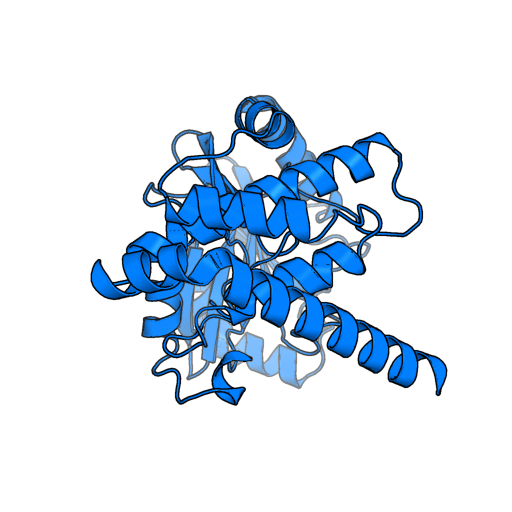1 296 ? 7.619 -14.169 -21.034 1.00 94.50 296 LYS A CA 1
ATOM 2378 C C . LYS A 1 296 ? 7.665 -15.644 -20.634 1.00 94.50 296 LYS A C 1
ATOM 2380 O O . LYS A 1 296 ? 6.651 -16.338 -20.726 1.00 94.50 296 LYS A O 1
ATOM 2385 N N . SER A 1 297 ? 8.824 -16.111 -20.175 1.00 94.94 297 SER A N 1
ATOM 2386 C CA . SER A 1 297 ? 9.013 -17.497 -19.732 1.00 94.94 297 SER A CA 1
ATOM 2387 C C . SER A 1 297 ? 8.141 -17.810 -18.516 1.00 94.94 297 SER A C 1
ATOM 2389 O O . SER A 1 297 ? 7.450 -18.826 -18.497 1.00 94.94 297 SER A O 1
ATOM 2391 N N . TYR A 1 298 ? 8.101 -16.900 -17.542 1.00 94.19 298 TYR A N 1
ATOM 2392 C CA . TYR A 1 298 ? 7.307 -17.044 -16.327 1.00 94.19 298 TYR A CA 1
ATOM 2393 C C . TYR A 1 298 ? 5.803 -17.096 -16.619 1.00 94.19 298 TYR A C 1
ATOM 2395 O O . TYR A 1 298 ? 5.120 -18.005 -16.159 1.00 94.19 298 TYR A O 1
ATOM 2403 N N . ILE A 1 299 ? 5.285 -16.187 -17.451 1.00 92.62 299 ILE A N 1
ATOM 2404 C CA . ILE A 1 299 ? 3.867 -16.189 -17.852 1.00 92.62 299 ILE A CA 1
ATOM 2405 C C . ILE A 1 299 ? 3.510 -17.469 -18.611 1.00 92.62 299 ILE A C 1
ATOM 2407 O O . ILE A 1 299 ? 2.437 -18.030 -18.402 1.00 92.62 299 ILE A O 1
ATOM 2411 N N . THR A 1 300 ? 4.402 -17.948 -19.480 1.00 93.88 300 THR A N 1
ATOM 2412 C CA . THR A 1 300 ? 4.194 -19.209 -20.207 1.00 93.88 300 THR A CA 1
ATOM 2413 C C . THR A 1 300 ? 4.096 -20.386 -19.237 1.00 93.88 300 THR A C 1
ATOM 2415 O O . THR A 1 300 ? 3.184 -21.203 -19.357 1.00 93.88 300 THR A O 1
ATOM 2418 N N . ALA A 1 301 ? 4.983 -20.443 -18.240 1.00 92.81 301 ALA A N 1
ATOM 2419 C CA . ALA A 1 301 ? 4.938 -21.462 -17.196 1.00 92.81 301 ALA A CA 1
ATOM 2420 C C . ALA A 1 301 ? 3.647 -21.379 -16.363 1.00 92.81 301 ALA A C 1
ATOM 2422 O O . ALA A 1 301 ? 2.998 -22.402 -16.161 1.00 92.81 301 ALA A O 1
ATOM 2423 N N . LEU A 1 302 ? 3.228 -20.175 -15.954 1.00 89.06 302 LEU A N 1
ATOM 2424 C CA . LEU A 1 302 ? 1.970 -19.965 -15.226 1.00 89.06 302 LEU A CA 1
ATOM 2425 C C . LEU A 1 302 ? 0.751 -20.450 -16.020 1.00 89.06 302 LEU A C 1
ATOM 2427 O O . LEU A 1 302 ? -0.092 -21.158 -15.480 1.00 89.06 302 LEU A O 1
ATOM 2431 N N . LYS A 1 303 ? 0.670 -20.113 -17.313 1.00 88.62 303 LYS A N 1
ATOM 2432 C CA . LYS A 1 303 ? -0.421 -20.574 -18.186 1.00 88.62 303 LYS A CA 1
ATOM 2433 C C . LYS A 1 303 ? -0.444 -22.093 -18.323 1.00 88.62 303 LYS A C 1
ATOM 2435 O O . LYS A 1 303 ? -1.520 -22.676 -18.341 1.00 88.62 303 LYS A O 1
ATOM 2440 N N . LYS A 1 304 ? 0.726 -22.734 -18.407 1.00 90.12 304 LYS A N 1
ATOM 2441 C CA . LYS A 1 304 ? 0.826 -24.197 -18.479 1.00 90.12 304 LYS A CA 1
ATOM 2442 C C . LYS A 1 304 ? 0.294 -24.861 -17.207 1.00 90.12 304 LYS A C 1
ATOM 2444 O O . LYS A 1 304 ? -0.444 -25.824 -17.314 1.00 90.12 304 LYS A O 1
ATOM 2449 N N . ILE A 1 305 ? 0.636 -24.327 -16.035 1.00 87.62 305 ILE A N 1
ATOM 2450 C CA . ILE A 1 305 ? 0.154 -24.847 -14.745 1.00 87.62 305 ILE A CA 1
ATOM 2451 C C . ILE A 1 305 ? -1.368 -24.683 -14.627 1.00 87.62 305 ILE A C 1
ATOM 2453 O O . ILE A 1 305 ? -2.058 -25.619 -14.248 1.00 87.62 305 ILE A O 1
ATOM 2457 N N . ASN A 1 306 ? -1.904 -23.530 -15.029 1.00 78.44 306 ASN A N 1
ATOM 2458 C CA . ASN A 1 306 ? -3.339 -23.240 -14.923 1.00 78.44 306 ASN A CA 1
ATOM 2459 C C . ASN A 1 306 ? -4.196 -23.852 -16.052 1.00 78.44 306 ASN A C 1
ATOM 2461 O O . ASN A 1 306 ? -5.397 -23.621 -16.079 1.00 78.44 306 ASN A O 1
ATOM 2465 N N . SER A 1 307 ? -3.592 -24.551 -17.021 1.00 72.44 307 SER A N 1
ATOM 2466 C CA . SER A 1 307 ? -4.308 -25.283 -18.087 1.00 72.44 307 SER A CA 1
ATOM 2467 C C . SER A 1 307 ? -4.276 -26.799 -17.893 1.00 72.44 307 SER A C 1
ATOM 2469 O O . SER A 1 307 ? -4.806 -27.533 -18.722 1.00 72.44 307 SER A O 1
ATOM 2471 N N . THR A 1 308 ? -3.630 -27.264 -16.821 1.00 53.97 308 THR A N 1
ATOM 2472 C CA . THR A 1 308 ? -3.609 -28.670 -16.393 1.00 53.97 308 THR A CA 1
ATOM 2473 C C . THR A 1 308 ? -4.639 -28.996 -15.304 1.00 53.97 308 THR A C 1
ATOM 2475 O O . THR A 1 308 ? -4.646 -30.129 -14.830 1.00 53.97 308 THR A O 1
ATOM 2478 N N . ASP A 1 309 ? -5.500 -28.034 -14.967 1.00 43.16 309 ASP A N 1
ATOM 2479 C CA . ASP A 1 309 ? -6.732 -28.192 -14.178 1.00 43.16 309 ASP A CA 1
ATOM 2480 C C . ASP A 1 309 ? -7.956 -28.087 -15.106 1.00 43.16 309 ASP A C 1
ATOM 2482 O O . ASP A 1 309 ? -8.981 -28.746 -14.817 1.00 43.16 309 ASP A O 1
#

Secondary structure (DSSP, 8-state):
----STTTEEEEEBTTS-EEEEES--TT--SS--TTHHHHHHHHHHHHSTT---HHHHHHHHHHHHTT-PPP-HHHHHHHT--HHHHHHHHHHHHHHHEETTEE-TTSS-EEGGGS-HHHHHHHHHHHHHHHHHHHHHSTT-EEEEEEEEE-SSSTTTT-EEEEEEEE-TTS-EEEEEEEE----GGGGTS----HHHHHHHHHHHHS-SSPBSS-EEEEEETTEEEEEEE----S-----STT--HHHHHHHHHHHHHHHHHHHHHHHTTS-HHHHHHHHHTHHHHHHHHHHHHHHHHHHHHHHTT--